Protein 8XMZ (pdb70)

Sequence (274 aa):
NGDVQIPNGDFETGNLSGWTGWGGTIRDITATNAYEGGFAGHIKGAGAHEKEVSLRPNTQYVLSAYIKVASGNIIFGIKENTAANAQQAIASTTLNNTEYQKVELSFTTGSETNLKLFLFAQQQATDEGFGDNFEITSLGNGDVQIPNGDFETGNLSGWTGWGGTIRDITATNAYEGGFAGHIKGAGAHEKEVSLRPNTQYVLSAYIKVASGNIIFGIKENTANAQAIASTTLNNTEYQKVELSFTTGSETNLKLFLFAQQATDEGFGDNFEITSLLG

InterPro domains:
  IPR000757 Beta-glucanase-like, N-terminal domain [PF00722] (69-263)
  IPR000757 Beta-glucanase-like, N-terminal domain [PS51762] (16-301)
  IPR003305 Carbohydrate-binding, CenC-like [PF02018] (314-428)
  IPR008979 Galactose-binding-like domain superfamily [SSF49785] (314-431)
  IPR013320 Concanavalin A-like lectin/glucanase domain superfamily [SSF49899] (17-297)
  IPR026444 Secretion system, C-terminal sorting domain [PF18962] (571-643)
  IPR026444 Secretion system, C-terminal sorting domain [TIGR04183] (571-642)
  IPR059958 Porphyranase-associated domain [PF27624] (461-548)

Nearest PDB structures (foldseek):
  8xmz-assembly2_B  TM=1.002E+00  e=5.243E-25  Aquimarina sp. BL5
  2xon-assembly1_A  TM=7.715E-01  e=6.118E-08  Thermotoga maritima
  8j3x-assembly1_A  TM=6.803E-01  e=5.497E-05  Saccharophagus degradans 2-40
  8j3y-assembly2_B  TM=6.618E-01  e=1.197E-04  Saccharophagus degradans 2-40
  2yc4-assembly1_B  TM=5.895E-01  e=2.352E-04  Chlamydomonas reinhardtii

Solvent-accessible surface area: 11945 Å² total; per-residue (Å²): 86,12,89,28,85,18,78,18,4,59,1,62,85,24,80,47,60,51,26,60,21,112,42,25,98,56,86,81,32,14,45,132,47,27,73,96,66,37,64,0,0,27,0,53,0,54,0,1,1,12,7,113,12,27,5,46,51,104,12,64,6,22,0,8,0,42,0,47,1,52,46,36,60,0,36,0,0,0,45,28,48,73,94,157,45,110,63,46,22,64,37,88,20,101,28,105,66,40,102,99,14,104,23,80,9,83,6,33,95,52,32,69,2,42,0,14,1,46,0,129,38,51,95,14,35,0,9,0,0,22,7,84,1,34,25,109,61,129,21,98,43,92,20,76,12,2,23,1,13,22,22,94,50,40,50,24,55,25,116,37,28,78,55,93,74,40,13,69,134,49,28,76,64,41,34,32,0,0,25,0,61,0,52,0,0,2,12,7,96,14,86,7,126,70,119,16,86,1,26,0,6,0,46,0,53,6,58,42,36,68,0,41,0,0,0,50,32,49,61,118,71,35,57,91,52,18,67,39,84,20,107,28,116,51,35,91,103,18,101,26,82,11,78,6,30,102,47,50,68,2,35,0,20,0,46,0,103,97,58,79,6,36,0,10,0,0,30,6,72,1,49,18,95,77

Structure (mmCIF, N/CA/C/O backbone):
data_8XMZ
#
_entry.id   8XMZ
#
_cell.length_a   95.614
_cell.length_b   95.614
_cell.length_c   215.531
_cell.angle_alpha   90.00
_cell.angle_beta   90.00
_cell.angle_gamma   120.00
#
_symmetry.space_group_name_H-M   'P 65 2 2'
#
loop_
_entity.id
_entity.type
_entity.pdbx_description
1 polymer 'T9SS C-terminal target domain-containing protein'
2 water water
#
loop_
_atom_site.group_PDB
_atom_site.id
_atom_site.type_symbol
_atom_site.label_atom_id
_atom_site.label_alt_id
_atom_site.label_comp_id
_atom_site.label_asym_id
_atom_site.label_entity_id
_atom_site.label_seq_id
_atom_site.pdbx_PDB_ins_code
_atom_site.Cartn_x
_atom_site.Cartn_y
_atom_site.Cartn_z
_atom_site.occupancy
_atom_site.B_iso_or_equiv
_atom_site.auth_seq_id
_atom_site.auth_comp_id
_atom_site.auth_asym_id
_atom_site.auth_atom_id
_atom_site.pdbx_PDB_model_num
ATOM 1 N N . ASN A 1 10 ? 23.091 15.939 -0.340 1.00 68.54 10 ASN A N 1
ATOM 2 C CA . ASN A 1 10 ? 23.127 14.803 0.576 1.00 84.95 10 ASN A CA 1
ATOM 3 C C . ASN A 1 10 ? 24.537 14.231 0.707 1.00 80.62 10 ASN A C 1
ATOM 4 O O . ASN A 1 10 ? 24.761 13.045 0.458 1.00 80.64 10 ASN A O 1
ATOM 5 N N . GLY A 1 11 ? 25.506 15.075 1.025 1.00 73.53 11 GLY A N 1
ATOM 6 C CA . GLY A 1 11 ? 26.860 14.599 1.204 1.00 70.08 11 GLY A CA 1
ATOM 7 C C . GLY A 1 11 ? 27.647 14.348 -0.056 1.00 64.65 11 GLY A C 1
ATOM 8 O O . GLY A 1 11 ? 28.855 14.165 -0.005 1.00 60.83 11 GLY A O 1
ATOM 9 N N . ASP A 1 12 ? 26.974 14.347 -1.190 1.00 70.33 12 ASP A N 1
ATOM 10 C CA . ASP A 1 12 ? 27.642 14.058 -2.440 1.00 61.50 12 ASP A CA 1
ATOM 11 C C . ASP A 1 12 ? 28.567 15.178 -2.845 1.00 57.21 12 ASP A C 1
ATOM 12 O O . ASP A 1 12 ? 28.131 16.291 -3.049 1.00 64.48 12 ASP A O 1
ATOM 17 N N . VAL A 1 13 ? 29.849 14.881 -2.975 1.00 30.00 13 VAL A N 1
ATOM 18 C CA . VAL A 1 13 ? 30.823 15.891 -3.354 1.00 30.00 13 VAL A CA 1
ATOM 19 C C . VAL A 1 13 ? 30.903 16.026 -4.860 1.00 30.00 13 VAL A C 1
ATOM 20 O O . VAL A 1 13 ? 30.936 15.034 -5.565 1.00 30.00 13 VAL A O 1
ATOM 24 N N . GLN A 1 14 ? 30.929 17.252 -5.350 1.00 53.38 14 GLN A N 1
ATOM 25 C CA . GLN A 1 14 ? 30.977 17.487 -6.780 1.00 50.15 14 GLN A CA 1
ATOM 26 C C . GLN A 1 14 ? 32.350 17.290 -7.370 1.00 49.00 14 GLN A C 1
ATOM 27 O O . GLN A 1 14 ? 33.294 17.955 -6.978 1.00 57.65 14 GLN A O 1
ATOM 33 N N . ILE A 1 15 ? 32.463 16.362 -8.304 1.00 49.14 15 ILE A N 1
ATOM 34 C CA . ILE A 1 15 ? 33.726 16.117 -8.981 1.00 49.97 15 ILE A CA 1
ATOM 35 C C . ILE A 1 15 ? 33.614 16.536 -10.445 1.00 51.66 15 ILE A C 1
ATOM 36 O O . ILE A 1 15 ? 33.054 15.821 -11.252 1.00 40.13 15 ILE A O 1
ATOM 41 N N . PRO A 1 16 ? 34.143 17.709 -10.782 1.00 51.45 16 PRO A N 1
ATOM 42 C CA . PRO A 1 16 ? 34.022 18.214 -12.159 1.00 45.45 16 PRO A CA 1
ATOM 43 C C . PRO A 1 16 ? 34.602 17.241 -13.175 1.00 48.46 16 PRO A C 1
ATOM 44 O O . PRO A 1 16 ? 35.787 16.905 -13.135 1.00 44.73 16 PRO A O 1
ATOM 48 N N . ASN A 1 17 ? 33.745 16.795 -14.099 1.00 45.65 17 ASN A N 1
ATOM 49 C CA . ASN A 1 17 ? 34.111 15.847 -15.154 1.00 49.15 17 ASN A CA 1
ATOM 50 C C . ASN A 1 17 ? 34.632 14.527 -14.591 1.00 52.52 17 ASN A C 1
ATOM 51 O O . ASN A 1 17 ? 35.429 13.838 -15.238 1.00 49.73 17 ASN A O 1
ATOM 56 N N . GLY A 1 18 ? 34.080 14.055 -13.490 1.00 54.07 18 GLY A N 1
ATOM 57 C CA . GLY A 1 18 ? 34.450 12.733 -13.014 1.00 42.97 18 GLY A CA 1
ATOM 58 C C . GLY A 1 18 ? 33.797 11.714 -13.919 1.00 45.34 18 GLY A C 1
ATOM 59 O O . GLY A 1 18 ? 34.144 10.549 -13.881 1.00 45.39 18 GLY A O 1
ATOM 60 N N . ASP A 1 19 ? 32.855 12.155 -14.738 1.00 43.40 19 ASP A N 1
ATOM 61 C CA . ASP A 1 19 ? 32.178 11.282 -15.684 1.00 48.60 19 ASP A CA 1
ATOM 62 C C . ASP A 1 19 ? 32.858 11.288 -17.033 1.00 52.47 19 ASP A C 1
ATOM 63 O O . ASP A 1 19 ? 32.456 10.558 -17.922 1.00 54.26 19 ASP A O 1
ATOM 68 N N . PHE A 1 20 ? 33.882 12.107 -17.186 1.00 51.07 20 PHE A N 1
ATOM 69 C CA . PHE A 1 20 ? 34.595 12.225 -18.447 1.00 56.91 20 PHE A CA 1
ATOM 70 C C . PHE A 1 20 ? 33.648 12.631 -19.546 1.00 54.78 20 PHE A C 1
ATOM 71 O O . PHE A 1 20 ? 33.984 12.540 -20.709 1.00 49.58 20 PHE A O 1
ATOM 79 N N . GLU A 1 21 ? 32.483 13.137 -19.181 1.00 59.44 21 GLU A N 1
ATOM 80 C CA . GLU A 1 21 ? 31.474 13.404 -20.196 1.00 51.24 21 GLU A CA 1
ATOM 81 C C . GLU A 1 21 ? 31.722 14.685 -20.983 1.00 54.18 21 GLU A C 1
ATOM 82 O O . GLU A 1 21 ? 30.963 14.964 -21.918 1.00 61.41 21 GLU A O 1
ATOM 88 N N . THR A 1 22 ? 32.749 15.471 -20.649 1.00 48.69 22 THR A N 1
ATOM 89 C CA . THR A 1 22 ? 33.070 16.618 -21.492 1.00 56.66 22 THR A CA 1
ATOM 90 C C . THR A 1 22 ? 33.763 16.216 -22.785 1.00 53.71 22 THR A C 1
ATOM 91 O O . THR A 1 22 ? 33.807 17.021 -23.722 1.00 54.73 22 THR A O 1
ATOM 95 N N . GLY A 1 23 ? 34.302 15.000 -22.856 1.00 50.71 23 GLY A N 1
ATOM 96 C CA . GLY A 1 23 ? 35.027 14.541 -24.017 1.00 50.01 23 GLY A CA 1
ATOM 97 C C . GLY A 1 23 ? 36.527 14.710 -23.941 1.00 55.65 23 GLY A C 1
ATOM 98 O O . GLY A 1 23 ? 37.236 14.188 -24.812 1.00 55.91 23 GLY A O 1
ATOM 99 N N . ASN A 1 24 ? 37.032 15.423 -22.935 1.00 48.17 24 ASN A N 1
ATOM 100 C CA . ASN A 1 24 ? 38.455 15.660 -22.753 1.00 46.05 24 ASN A CA 1
ATOM 101 C C . ASN A 1 24 ? 38.830 15.396 -21.295 1.00 55.82 24 ASN A C 1
ATOM 102 O O . ASN A 1 24 ? 37.980 15.091 -20.451 1.00 48.15 24 ASN A O 1
ATOM 107 N N . LEU A 1 25 ? 40.121 15.522 -20.995 1.00 51.07 25 LEU A N 1
ATOM 108 C CA . LEU A 1 25 ? 40.627 15.284 -19.652 1.00 49.64 25 LEU A CA 1
ATOM 109 C C . LEU A 1 25 ? 40.612 16.542 -18.787 1.00 54.29 25 LEU A C 1
ATOM 110 O O . LEU A 1 25 ? 41.365 16.619 -17.810 1.00 54.27 25 LEU A O 1
ATOM 115 N N . SER A 1 26 ? 39.772 17.523 -19.117 1.00 50.81 26 SER A N 1
ATOM 116 C CA . SER A 1 26 ? 39.703 18.732 -18.308 1.00 47.99 26 SER A CA 1
ATOM 117 C C . SER A 1 26 ? 39.279 18.387 -16.884 1.00 50.99 26 SER A C 1
ATOM 118 O O . SER A 1 26 ? 38.476 17.475 -16.655 1.00 45.74 26 SER A O 1
ATOM 121 N N . GLY A 1 27 ? 39.845 19.109 -15.919 1.00 48.85 27 GLY A N 1
ATOM 122 C CA . GLY A 1 27 ? 39.645 18.800 -14.518 1.00 55.85 27 GLY A CA 1
ATOM 123 C C . GLY A 1 27 ? 40.392 17.582 -14.022 1.00 49.73 27 GLY A C 1
ATOM 124 O O . GLY A 1 27 ? 40.195 17.181 -12.871 1.00 56.01 27 GLY A O 1
ATOM 125 N N . TRP A 1 28 ? 41.228 16.991 -14.854 1.00 57.89 28 TRP A N 1
ATOM 126 C CA . TRP A 1 28 ? 41.991 15.820 -14.473 1.00 50.16 28 TRP A CA 1
ATOM 127 C C . TRP A 1 28 ? 43.469 16.055 -14.644 1.00 54.22 28 TRP A C 1
ATOM 128 O O . TRP A 1 28 ? 43.880 16.919 -15.395 1.00 47.57 28 TRP A O 1
ATOM 139 N N . THR A 1 29 ? 44.272 15.283 -13.936 1.00 60.06 29 THR A N 1
ATOM 140 C CA . THR A 1 29 ? 45.706 15.392 -14.045 1.00 54.54 29 THR A CA 1
ATOM 141 C C . THR A 1 29 ? 46.270 13.999 -14.099 1.00 59.48 29 THR A C 1
ATOM 142 O O . THR A 1 29 ? 45.551 13.049 -14.351 1.00 58.07 29 THR A O 1
ATOM 146 N N . GLY A 1 30 ? 47.559 13.867 -13.878 1.00 64.61 30 GLY A N 1
ATOM 147 C CA . GLY A 1 30 ? 48.195 12.576 -13.954 1.00 62.28 30 GLY A CA 1
ATOM 148 C C . GLY A 1 30 ? 49.584 12.683 -14.524 1.00 61.90 30 GLY A C 1
ATOM 149 O O . GLY A 1 30 ? 50.132 13.764 -14.633 1.00 64.45 30 GLY A O 1
ATOM 150 N N . TRP A 1 31 ? 50.134 11.531 -14.826 1.00 60.25 31 TRP A N 1
ATOM 151 C CA . TRP A 1 31 ? 51.471 11.506 -15.293 1.00 63.64 31 TRP A CA 1
ATOM 152 C C . TRP A 1 31 ? 51.670 10.313 -16.156 1.00 63.81 31 TRP A C 1
ATOM 153 O O . TRP A 1 31 ? 51.017 9.295 -15.981 1.00 55.99 31 TRP A O 1
ATOM 164 N N . GLY A 1 32 ? 52.566 10.438 -17.110 1.00 69.00 32 GLY A N 1
ATOM 165 C CA . GLY A 1 32 ? 52.899 9.324 -17.957 1.00 62.63 32 GLY A CA 1
ATOM 166 C C . GLY A 1 32 ? 51.857 8.520 -18.655 1.00 60.54 32 GLY A C 1
ATOM 167 O O . GLY A 1 32 ? 50.833 9.030 -19.068 1.00 56.84 32 GLY A O 1
ATOM 168 N N . GLY A 1 33 ? 52.154 7.252 -18.830 1.00 59.31 33 GLY A N 1
ATOM 169 C CA . GLY A 1 33 ? 51.244 6.377 -19.517 1.00 58.45 33 GLY A CA 1
ATOM 170 C C . GLY A 1 33 ? 51.447 6.285 -21.000 1.00 68.22 33 GLY A C 1
ATOM 171 O O . GLY A 1 33 ? 51.503 7.300 -21.676 1.00 66.68 33 GLY A O 1
ATOM 172 N N . THR A 1 34 ? 51.607 5.081 -21.519 1.00 66.22 34 THR A N 1
ATOM 173 C CA . THR A 1 34 ? 51.642 4.944 -22.970 1.00 70.07 34 THR A CA 1
ATOM 174 C C . THR A 1 34 ? 50.288 5.254 -23.595 1.00 67.92 34 THR A C 1
ATOM 175 O O . THR A 1 34 ? 50.227 5.616 -24.775 1.00 77.44 34 THR A O 1
ATOM 179 N N . ILE A 1 35 ? 49.211 5.103 -22.828 1.00 68.20 35 ILE A N 1
ATOM 180 C CA . ILE A 1 35 ? 47.894 5.627 -23.163 1.00 60.51 35 ILE A CA 1
ATOM 181 C C . ILE A 1 35 ? 47.393 6.392 -21.948 1.00 59.82 35 ILE A C 1
ATOM 182 O O . ILE A 1 35 ? 47.172 5.798 -20.886 1.00 64.63 35 ILE A O 1
ATOM 187 N N . ARG A 1 36 ? 47.182 7.695 -22.093 1.00 54.67 36 ARG A N 1
ATOM 188 C CA . ARG A 1 36 ? 46.583 8.514 -21.052 1.00 51.34 36 ARG A CA 1
ATOM 189 C C . ARG A 1 36 ? 45.726 9.374 -21.916 1.00 51.87 36 ARG A C 1
ATOM 190 O O . ARG A 1 36 ? 46.178 10.402 -22.393 1.00 55.73 36 ARG A O 1
ATOM 198 N N . ASP A 1 37 ? 44.480 9.007 -22.087 1.00 50.57 37 ASP A N 1
ATOM 199 C CA . ASP A 1 37 ? 43.573 9.625 -23.040 1.00 53.36 37 ASP A CA 1
ATOM 200 C C . ASP A 1 37 ? 42.166 9.191 -22.654 1.00 55.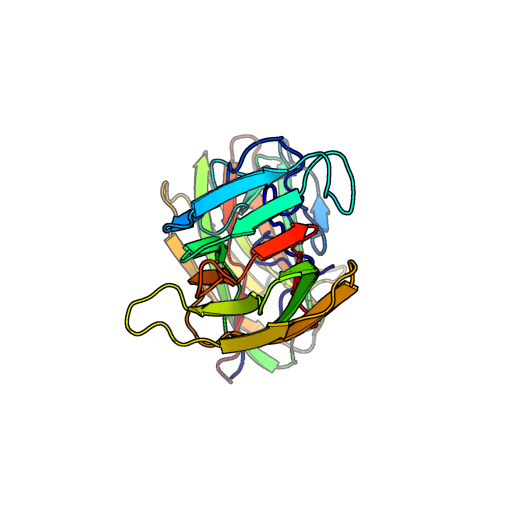99 37 ASP A C 1
ATOM 201 O O . ASP A 1 37 ? 41.982 8.296 -21.826 1.00 56.51 37 ASP A O 1
ATOM 206 N N . ILE A 1 38 ? 41.171 9.850 -23.241 1.00 59.18 38 ILE A N 1
ATOM 207 C CA . ILE A 1 38 ? 39.784 9.483 -22.980 1.00 59.25 38 ILE A CA 1
ATOM 208 C C . ILE A 1 38 ? 39.402 8.398 -23.983 1.00 55.14 38 ILE A C 1
ATOM 209 O O . ILE A 1 38 ? 40.144 8.130 -24.935 1.00 58.21 38 ILE A O 1
ATOM 214 N N . THR A 1 39 ? 38.271 7.734 -23.754 1.00 56.17 39 THR A N 1
ATOM 215 C CA . THR A 1 39 ? 37.799 6.669 -24.627 1.00 56.29 39 THR A CA 1
ATOM 216 C C . THR A 1 39 ? 36.307 6.836 -24.854 1.00 56.23 39 THR A C 1
ATOM 217 O O . THR A 1 39 ? 35.570 7.215 -23.941 1.00 61.53 39 THR A O 1
ATOM 221 N N . ALA A 1 40 ? 35.870 6.561 -26.076 1.00 57.81 40 ALA A N 1
ATOM 222 C CA . ALA A 1 40 ? 34.454 6.521 -26.413 1.00 60.88 40 ALA A CA 1
ATOM 223 C C . ALA A 1 40 ? 33.934 5.106 -26.5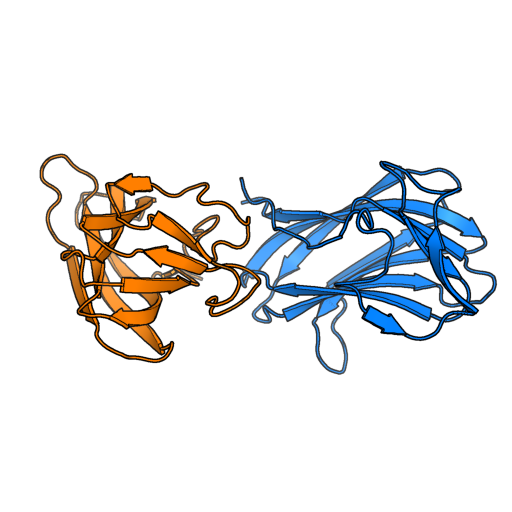81 1.00 59.07 40 ALA A C 1
ATOM 224 O O . ALA A 1 40 ? 32.798 4.818 -26.195 1.00 60.59 40 ALA A O 1
ATOM 225 N N . THR A 1 41 ? 34.761 4.212 -27.128 1.00 56.17 41 THR A N 1
ATOM 226 C CA . THR A 1 41 ? 34.338 2.838 -27.373 1.00 57.67 41 THR A CA 1
ATOM 227 C C . THR A 1 41 ? 34.156 2.063 -26.072 1.00 62.50 41 THR A C 1
ATOM 228 O O . THR A 1 41 ? 33.254 1.221 -25.973 1.00 59.18 41 THR A O 1
ATOM 232 N N . ASN A 1 42 ? 34.971 2.349 -25.058 1.00 63.16 42 ASN A N 1
ATOM 233 C CA . ASN A 1 42 ? 34.979 1.593 -23.811 1.00 57.49 42 ASN A CA 1
ATOM 234 C C . ASN A 1 42 ? 34.493 2.430 -22.631 1.00 62.00 42 ASN A C 1
ATOM 235 O O . ASN A 1 42 ? 35.078 2.405 -21.548 1.00 56.26 42 ASN A O 1
ATOM 240 N N . ALA A 1 43 ? 33.414 3.179 -22.830 1.00 60.42 43 ALA A N 1
ATOM 241 C CA . ALA A 1 43 ? 32.808 3.929 -21.745 1.00 58.40 43 ALA A CA 1
ATOM 242 C C . ALA A 1 43 ? 31.842 3.043 -20.966 1.00 64.12 43 ALA A C 1
ATOM 243 O O . ALA A 1 43 ? 31.294 2.073 -21.498 1.00 64.83 43 ALA A O 1
ATOM 245 N N . TYR A 1 44 ? 31.551 3.413 -19.725 1.00 55.57 44 TYR A N 1
ATOM 246 C CA . TYR A 1 44 ? 30.555 2.681 -18.958 1.00 54.63 44 TYR A CA 1
ATOM 247 C C . TYR A 1 44 ? 29.233 3.406 -19.054 1.00 54.88 44 TYR A C 1
ATOM 248 O O . TYR A 1 44 ? 28.192 2.776 -19.162 1.00 53.81 44 TYR A O 1
ATOM 257 N N . GLU A 1 45 ? 29.266 4.732 -19.020 1.00 51.84 45 GLU A N 1
ATOM 258 C CA . GLU A 1 45 ? 28.044 5.512 -19.157 1.00 54.29 45 GLU A CA 1
ATOM 259 C C . GLU A 1 45 ? 28.343 6.774 -19.952 1.00 52.63 45 GLU A C 1
ATOM 260 O O . GLU A 1 45 ? 29.476 7.263 -19.967 1.00 54.36 45 GLU A O 1
ATOM 266 N N . GLY A 1 46 ? 27.305 7.301 -20.600 1.00 56.05 46 GLY A N 1
ATOM 267 C CA . GLY A 1 46 ? 27.487 8.453 -21.455 1.00 53.11 46 GLY A CA 1
ATOM 268 C C . GLY A 1 46 ? 28.352 8.110 -22.654 1.00 53.60 46 GLY A C 1
ATOM 269 O O . GLY A 1 46 ? 28.399 6.969 -23.121 1.00 47.29 46 GLY A O 1
ATOM 270 N N . GLY A 1 47 ? 29.073 9.115 -23.140 1.00 54.81 47 GLY A N 1
ATOM 271 C CA . GLY A 1 47 ? 29.906 8.939 -24.307 1.00 44.31 47 GLY A CA 1
ATOM 272 C C . GLY A 1 47 ? 31.372 8.666 -24.046 1.00 55.31 47 GLY A C 1
ATOM 273 O O . GLY A 1 47 ? 32.080 8.266 -24.974 1.00 60.62 47 GLY A O 1
ATOM 274 N N . PHE A 1 48 ? 31.856 8.864 -22.815 1.00 56.48 48 PHE A N 1
ATOM 275 C CA . PHE A 1 48 ? 33.291 8.800 -22.564 1.00 51.84 48 PHE A CA 1
ATOM 276 C C . PHE A 1 48 ? 33.607 8.216 -21.190 1.00 60.19 48 PHE A C 1
ATOM 277 O O . PHE A 1 48 ? 32.802 8.259 -20.254 1.00 58.21 48 PHE A O 1
ATOM 285 N N . ALA A 1 49 ? 34.848 7.757 -21.085 1.00 55.46 49 ALA A N 1
ATOM 286 C CA . ALA A 1 49 ? 35.356 7.245 -19.840 1.00 53.60 49 ALA A CA 1
ATOM 287 C C . ALA A 1 49 ? 36.845 7.482 -19.944 1.00 57.84 49 ALA A C 1
ATOM 288 O O . ALA A 1 49 ? 37.317 8.022 -20.930 1.00 54.58 49 ALA A O 1
ATOM 290 N N . GLY A 1 50 ? 37.597 7.076 -18.938 1.00 63.03 50 GLY A N 1
ATOM 291 C CA . GLY A 1 50 ? 39.023 7.315 -18.928 1.00 55.46 50 GLY A CA 1
ATOM 292 C C . GLY A 1 50 ? 39.806 6.115 -19.353 1.00 54.19 50 GLY A C 1
ATOM 293 O O . GLY A 1 50 ? 39.373 4.999 -19.156 1.00 63.36 50 GLY A O 1
ATOM 294 N N . HIS A 1 51 ? 40.974 6.332 -19.921 1.00 56.05 51 HIS A N 1
ATOM 295 C CA . HIS A 1 51 ? 41.745 5.218 -20.458 1.00 58.63 51 HIS A CA 1
ATOM 296 C C . HIS A 1 51 ? 43.193 5.369 -20.024 1.00 58.72 51 HIS A C 1
ATOM 297 O O . HIS A 1 51 ? 43.801 6.423 -20.233 1.00 61.79 51 HIS A O 1
ATOM 304 N N . ILE A 1 52 ? 43.746 4.320 -19.426 1.00 53.32 52 ILE A N 1
ATOM 305 C CA . ILE A 1 52 ? 45.119 4.353 -18.942 1.00 61.39 52 ILE A CA 1
ATOM 306 C C . ILE A 1 52 ? 45.809 3.055 -19.336 1.00 60.03 52 ILE A C 1
ATOM 307 O O . ILE A 1 52 ? 45.190 1.985 -19.357 1.00 58.91 52 ILE A O 1
ATOM 312 N N . LYS A 1 53 ? 47.076 3.171 -19.682 1.00 58.91 53 LYS A N 1
ATOM 313 C CA . LYS A 1 53 ? 47.851 2.005 -20.013 1.00 63.59 53 LYS A CA 1
ATOM 314 C C . LYS A 1 53 ? 49.283 2.405 -19.898 1.00 72.35 53 LYS A C 1
ATOM 315 O O . LYS A 1 53 ? 49.635 3.544 -20.164 1.00 72.28 53 LYS A O 1
ATOM 321 N N . GLY A 1 54 ? 50.121 1.482 -19.480 1.00 73.58 54 GLY A N 1
ATOM 322 C CA . GLY A 1 54 ? 51.532 1.765 -19.424 1.00 68.59 54 GLY A CA 1
ATOM 323 C C . GLY A 1 54 ? 51.866 2.259 -18.056 1.00 75.95 54 GLY A C 1
ATOM 324 O O . GLY A 1 54 ? 51.091 2.096 -17.127 1.00 77.36 54 GLY A O 1
ATOM 325 N N . ALA A 1 55 ? 53.021 2.871 -17.925 1.00 73.53 55 ALA A N 1
ATOM 326 C CA . ALA A 1 55 ? 53.424 3.361 -16.645 1.00 65.61 55 ALA A CA 1
ATOM 327 C C . ALA A 1 55 ? 52.895 4.735 -16.474 1.00 66.07 55 ALA A C 1
ATOM 328 O O . ALA A 1 55 ? 53.517 5.704 -16.874 1.00 69.06 55 ALA A O 1
ATOM 330 N N . GLY A 1 56 ? 51.735 4.828 -15.863 1.00 64.78 56 GLY A N 1
ATOM 331 C CA . GLY A 1 56 ? 51.165 6.120 -15.608 1.00 60.02 56 GLY A CA 1
ATOM 332 C C . GLY A 1 56 ? 49.885 6.025 -14.853 1.00 59.40 56 GLY A C 1
ATOM 333 O O . GLY A 1 56 ? 49.439 4.951 -14.480 1.00 60.56 56 GLY A O 1
ATOM 334 N N . ALA A 1 57 ? 49.276 7.165 -14.641 1.00 57.05 57 ALA A N 1
ATOM 335 C CA . ALA A 1 57 ? 48.053 7.187 -13.888 1.00 57.09 57 ALA A CA 1
ATOM 336 C C . ALA A 1 57 ? 47.201 8.375 -14.208 1.00 54.95 57 ALA A C 1
ATOM 337 O O . ALA A 1 57 ? 47.700 9.402 -14.631 1.00 54.52 57 ALA A O 1
ATOM 339 N N . HIS A 1 58 ? 45.906 8.239 -14.000 1.00 59.86 58 HIS A N 1
ATOM 340 C CA . HIS A 1 58 ? 45.010 9.348 -14.170 1.00 61.75 58 HIS A CA 1
ATOM 341 C C . HIS A 1 58 ? 44.745 9.800 -12.760 1.00 53.30 58 HIS A C 1
ATOM 342 O O . HIS A 1 58 ? 44.461 8.989 -11.901 1.00 52.58 58 HIS A O 1
ATOM 349 N N . GLU A 1 59 ? 44.822 11.089 -12.507 1.00 53.94 59 GLU A N 1
ATOM 350 C CA . GLU A 1 59 ? 44.666 11.574 -11.158 1.00 55.96 59 GLU A CA 1
ATOM 351 C C . GLU A 1 59 ? 43.777 12.796 -11.043 1.00 56.78 59 GLU A C 1
ATOM 352 O O . GLU A 1 59 ? 43.624 13.542 -11.994 1.00 57.13 59 GLU A O 1
ATOM 358 N N . LYS A 1 60 ? 43.188 13.000 -9.870 1.00 54.77 60 LYS A N 1
ATOM 359 C CA . LYS A 1 60 ? 42.320 14.147 -9.652 1.00 49.87 60 LYS A CA 1
ATOM 360 C C . LYS A 1 60 ? 42.436 14.726 -8.257 1.00 52.19 60 LYS A C 1
ATOM 361 O O . LYS A 1 60 ? 42.482 13.990 -7.287 1.00 55.31 60 LYS A O 1
ATOM 367 N N . GLU A 1 61 ? 42.465 16.043 -8.157 1.00 49.22 61 GLU A N 1
ATOM 368 C CA . GLU A 1 61 ? 42.580 16.732 -6.882 1.00 48.74 61 GLU A CA 1
ATOM 369 C C . GLU A 1 61 ? 41.195 17.008 -6.318 1.00 57.15 61 GLU A C 1
ATOM 370 O O . GLU A 1 61 ? 40.331 17.541 -7.020 1.00 58.69 61 GLU A O 1
ATOM 376 N N . VAL A 1 62 ? 40.991 16.651 -5.048 1.00 52.63 62 VAL A N 1
ATOM 377 C CA . VAL A 1 62 ? 39.715 16.832 -4.370 1.00 56.28 62 VAL A CA 1
ATOM 378 C C . VAL A 1 62 ? 39.960 17.513 -3.029 1.00 58.44 62 VAL A C 1
ATOM 379 O O . VAL A 1 62 ? 40.985 17.295 -2.375 1.00 58.18 62 VAL A O 1
ATOM 383 N N . SER A 1 63 ? 39.001 18.338 -2.617 1.00 53.24 63 SER A N 1
ATOM 384 C CA . SER A 1 63 ? 39.095 19.133 -1.396 1.00 62.05 63 SER A CA 1
ATOM 385 C C . SER A 1 63 ? 37.991 18.679 -0.447 1.00 64.22 63 SER A C 1
ATOM 386 O O . SER A 1 63 ? 36.827 19.055 -0.613 1.00 70.69 63 SER A O 1
ATOM 389 N N . LEU A 1 64 ? 38.371 17.888 0.543 1.00 60.70 64 LEU A N 1
ATOM 390 C CA . LEU A 1 64 ? 37.395 17.360 1.477 1.00 64.42 64 LEU A CA 1
ATOM 391 C C . LEU A 1 64 ? 37.566 17.906 2.876 1.00 61.90 64 LEU A C 1
ATOM 392 O O . LEU A 1 64 ? 38.624 18.411 3.219 1.00 65.08 64 LEU A O 1
ATOM 397 N N . ARG A 1 65 ? 36.531 17.798 3.692 1.00 68.60 65 ARG A N 1
ATOM 398 C CA . ARG A 1 65 ? 36.569 18.272 5.065 1.00 60.76 65 ARG A CA 1
ATOM 399 C C . ARG A 1 65 ? 37.478 17.377 5.911 1.00 61.76 65 ARG A C 1
ATOM 400 O O . ARG A 1 65 ? 37.616 16.181 5.634 1.00 49.20 65 ARG A O 1
ATOM 403 N N . PRO A 1 66 ? 38.115 17.929 6.948 1.00 66.14 66 PRO A N 1
ATOM 404 C CA . PRO A 1 66 ? 39.021 17.112 7.762 1.00 56.61 66 PRO A CA 1
ATOM 405 C C . PRO A 1 66 ? 38.240 16.170 8.658 1.00 49.50 66 PRO A C 1
ATOM 406 O O . PRO A 1 66 ? 37.078 16.416 8.988 1.00 53.09 66 PRO A O 1
ATOM 410 N N . ASN A 1 67 ? 38.894 15.070 9.026 1.00 48.24 67 ASN A N 1
ATOM 411 C CA . ASN A 1 67 ? 38.360 14.106 9.990 1.00 61.43 67 ASN A CA 1
ATOM 412 C C . ASN A 1 67 ? 36.920 13.718 9.653 1.00 62.56 67 ASN A C 1
ATOM 413 O O . ASN A 1 67 ? 36.007 13.823 10.476 1.00 61.17 67 ASN A O 1
ATOM 418 N N . THR A 1 68 ? 36.716 13.271 8.418 1.00 65.19 68 THR A N 1
ATOM 419 C CA . THR A 1 68 ? 35.399 12.867 7.957 1.00 56.68 68 THR A CA 1
ATOM 420 C C . THR A 1 68 ? 35.508 11.515 7.264 1.00 50.72 68 THR A C 1
ATOM 421 O O . THR A 1 68 ? 36.551 11.173 6.701 1.00 52.75 68 THR A O 1
ATOM 425 N N . GLN A 1 69 ? 34.437 10.729 7.363 1.00 48.55 69 GLN A N 1
ATOM 426 C CA . GLN A 1 69 ? 34.340 9.450 6.675 1.00 54.99 69 GLN A CA 1
ATOM 427 C C . GLN A 1 69 ? 33.706 9.662 5.303 1.00 60.50 69 GLN A C 1
ATOM 428 O O . GLN A 1 69 ? 32.639 10.276 5.186 1.00 54.74 69 GLN A O 1
ATOM 432 N N . TYR A 1 70 ? 34.362 9.116 4.289 1.00 52.38 70 TYR A N 1
ATOM 433 C CA . TYR A 1 70 ? 33.869 9.250 2.945 1.00 57.67 70 TYR A CA 1
ATOM 434 C C . TYR A 1 70 ? 33.891 7.941 2.204 1.00 56.03 70 TYR A C 1
ATOM 435 O O . TYR A 1 70 ? 34.564 7.009 2.616 1.00 53.25 70 TYR A O 1
ATOM 444 N N . VAL A 1 71 ? 33.157 7.864 1.110 1.00 58.00 71 VAL A N 1
ATOM 445 C CA . VAL A 1 71 ? 33.162 6.690 0.247 1.00 58.12 71 VAL A CA 1
ATOM 446 C C . VAL A 1 71 ? 33.650 7.135 -1.123 1.00 51.39 71 VAL A C 1
ATOM 447 O O . VAL A 1 71 ? 33.056 8.028 -1.741 1.00 53.78 71 VAL A O 1
ATOM 451 N N . LEU A 1 72 ? 34.739 6.535 -1.582 1.00 54.05 72 LEU A N 1
ATOM 452 C CA . LEU A 1 72 ? 35.252 6.756 -2.927 1.00 52.53 72 LEU A CA 1
ATOM 453 C C . LEU A 1 72 ? 34.761 5.620 -3.817 1.00 49.34 72 LEU A C 1
ATOM 454 O O . LEU A 1 72 ? 35.018 4.448 -3.521 1.00 50.09 72 LEU A O 1
ATOM 459 N N . SER A 1 73 ? 34.047 5.961 -4.892 1.00 52.13 73 SER A N 1
ATOM 460 C CA . SER A 1 73 ? 33.477 4.952 -5.777 1.00 47.85 73 SER A CA 1
ATOM 461 C C . SER A 1 73 ? 33.695 5.325 -7.237 1.00 51.23 73 SER A C 1
ATOM 462 O O . SER A 1 73 ? 33.690 6.504 -7.606 1.00 47.03 73 SER A O 1
ATOM 465 N N . ALA A 1 74 ? 33.889 4.299 -8.061 1.00 56.66 74 ALA A N 1
ATOM 466 C CA . ALA A 1 74 ? 34.080 4.480 -9.491 1.00 49.04 74 ALA A CA 1
ATOM 467 C C . ALA A 1 74 ? 33.811 3.172 -10.217 1.00 55.50 74 ALA A C 1
ATOM 468 O O . ALA A 1 74 ? 33.955 2.115 -9.628 1.00 56.31 74 ALA A O 1
ATOM 470 N N . TYR A 1 75 ? 33.414 3.225 -11.485 1.00 54.09 75 TYR A N 1
ATOM 471 C CA . TYR A 1 75 ? 33.237 2.004 -12.277 1.00 49.73 75 TYR A CA 1
ATOM 472 C C . TYR A 1 75 ? 34.534 1.776 -12.993 1.00 49.40 75 TYR A C 1
ATOM 473 O O . TYR A 1 75 ? 35.075 2.692 -13.578 1.00 53.06 75 TYR A O 1
ATOM 482 N N . ILE A 1 76 ? 35.023 0.554 -12.986 1.00 51.31 76 ILE A N 1
ATOM 483 C CA . ILE A 1 76 ? 36.366 0.280 -13.486 1.00 51.67 76 ILE A CA 1
ATOM 484 C C . ILE A 1 76 ? 36.367 -1.056 -14.210 1.00 54.83 76 ILE A C 1
ATOM 485 O O . ILE A 1 76 ? 35.824 -2.045 -13.708 1.00 60.02 76 ILE A O 1
ATOM 490 N N . LYS A 1 77 ? 36.973 -1.080 -15.392 1.00 63.74 77 LYS A N 1
ATOM 491 C CA . LYS A 1 77 ? 37.170 -2.293 -16.169 1.00 62.15 77 LYS A CA 1
ATOM 492 C C . LYS A 1 77 ? 38.656 -2.420 -16.464 1.00 60.60 77 LYS A C 1
ATOM 493 O O . LYS A 1 77 ? 39.298 -1.439 -16.852 1.00 60.66 77 LYS A O 1
ATOM 499 N N . VAL A 1 78 ? 39.206 -3.610 -16.252 1.00 61.98 78 VAL A N 1
ATOM 500 C CA . VAL A 1 78 ? 40.626 -3.862 -16.463 1.00 62.80 78 VAL A CA 1
ATOM 501 C C . VAL A 1 78 ? 40.787 -4.663 -17.745 1.00 68.90 78 VAL A C 1
ATOM 502 O O . VAL A 1 78 ? 40.153 -5.712 -17.917 1.00 69.72 78 VAL A O 1
ATOM 506 N N . ALA A 1 79 ? 41.627 -4.163 -18.649 1.00 66.65 79 ALA A N 1
ATOM 507 C CA . ALA A 1 79 ? 41.900 -4.862 -19.897 1.00 69.81 79 ALA A CA 1
ATOM 508 C C . ALA A 1 79 ? 43.042 -5.856 -19.767 1.00 72.16 79 ALA A C 1
ATOM 509 O O . ALA A 1 79 ? 43.011 -6.911 -20.412 1.00 78.88 79 ALA A O 1
ATOM 511 N N . SER A 1 80 ? 44.042 -5.547 -18.946 1.00 70.60 80 SER A N 1
ATOM 512 C CA . SER A 1 80 ? 45.173 -6.441 -18.747 1.00 77.22 80 SER A CA 1
ATOM 513 C C . SER A 1 80 ? 45.918 -6.029 -17.484 1.00 68.36 80 SER A C 1
ATOM 514 O O . SER A 1 80 ? 45.942 -4.851 -17.116 1.00 66.62 80 SER A O 1
ATOM 517 N N . GLY A 1 81 ? 46.517 -7.013 -16.823 1.00 68.80 81 GLY A N 1
ATOM 518 C CA . GLY A 1 81 ? 47.333 -6.717 -15.654 1.00 71.64 81 GLY A CA 1
ATOM 519 C C . GLY A 1 81 ? 46.483 -6.319 -14.463 1.00 64.31 81 GLY A C 1
ATOM 520 O O . GLY A 1 81 ? 45.500 -6.985 -14.119 1.00 63.31 81 GLY A O 1
ATOM 521 N N . ASN A 1 82 ? 46.859 -5.216 -13.821 1.00 61.35 82 ASN A N 1
ATOM 522 C CA . ASN A 1 82 ? 46.182 -4.760 -12.616 1.00 67.58 82 ASN A CA 1
ATOM 523 C C . ASN A 1 82 ? 46.132 -3.241 -12.599 1.00 61.91 82 ASN A C 1
ATOM 524 O O . ASN A 1 82 ? 47.091 -2.575 -13.002 1.00 59.57 82 ASN A O 1
ATOM 529 N N . ILE A 1 83 ? 45.014 -2.701 -12.122 1.00 58.06 83 ILE A N 1
ATOM 530 C CA . ILE A 1 83 ? 44.798 -1.263 -12.030 1.00 54.61 83 ILE A CA 1
ATOM 531 C C . ILE A 1 83 ? 44.579 -0.906 -10.562 1.00 64.90 83 ILE A C 1
ATOM 532 O O . ILE A 1 83 ? 43.750 -1.525 -9.883 1.00 57.81 83 ILE A O 1
ATOM 537 N N . ILE A 1 84 ? 45.324 0.086 -10.078 1.00 66.94 84 ILE A N 1
ATOM 538 C CA . ILE A 1 84 ? 45.304 0.478 -8.671 1.00 58.62 84 ILE A CA 1
ATOM 539 C C . ILE A 1 84 ? 44.330 1.639 -8.506 1.00 60.06 84 ILE A C 1
ATOM 540 O O . ILE A 1 84 ? 44.608 2.759 -8.941 1.00 62.99 84 ILE A O 1
ATOM 545 N N . PHE A 1 85 ? 43.200 1.383 -7.859 1.00 54.50 85 PHE A N 1
ATOM 546 C CA . PHE A 1 85 ? 42.234 2.426 -7.551 1.00 49.71 85 PHE A CA 1
ATOM 547 C C . PHE A 1 85 ? 42.355 2.818 -6.084 1.00 59.89 85 PHE A C 1
ATOM 548 O O . PHE A 1 85 ? 42.299 1.958 -5.197 1.00 55.68 85 PHE A O 1
ATOM 556 N N . GLY A 1 86 ? 42.511 4.109 -5.834 1.00 55.15 86 GLY A N 1
ATOM 557 C CA . GLY A 1 86 ? 42.615 4.567 -4.469 1.00 59.88 86 GLY A CA 1
ATOM 558 C C . GLY A 1 86 ? 42.664 6.073 -4.400 1.00 59.63 86 GLY A C 1
ATOM 559 O O . GLY A 1 86 ? 42.445 6.771 -5.392 1.00 58.71 86 GLY A O 1
ATOM 560 N N . ILE A 1 87 ? 42.952 6.565 -3.196 1.00 55.94 87 ILE A N 1
ATOM 561 C CA . ILE A 1 87 ? 43.080 7.990 -2.938 1.00 57.70 87 ILE A CA 1
ATOM 562 C C . ILE A 1 87 ? 44.223 8.174 -1.947 1.00 59.72 87 ILE A C 1
ATOM 563 O O . ILE A 1 87 ? 44.566 7.270 -1.182 1.00 60.05 87 ILE A O 1
ATOM 568 N N . LYS A 1 88 ? 44.830 9.356 -1.989 1.00 54.10 88 LYS A N 1
ATOM 569 C CA . LYS A 1 88 ? 46.019 9.647 -1.206 1.00 58.14 88 LYS A CA 1
ATOM 570 C C . LYS A 1 88 ? 46.063 11.140 -0.922 1.00 60.84 88 LYS A C 1
ATOM 571 O O . LYS A 1 88 ? 45.316 11.925 -1.509 1.00 61.78 88 LYS A O 1
ATOM 577 N N . GLU A 1 89 ? 46.939 11.526 -0.000 1.00 66.58 89 GLU A N 1
ATOM 578 C CA . GLU A 1 89 ? 47.127 12.934 0.308 1.00 65.90 89 GLU A CA 1
ATOM 579 C C . GLU A 1 89 ? 47.951 13.600 -0.786 1.00 70.42 89 GLU A C 1
ATOM 580 O O . GLU A 1 89 ? 48.819 12.978 -1.405 1.00 70.52 89 GLU A O 1
ATOM 586 N N . ASN A 1 90 ? 47.667 14.880 -1.027 1.00 72.74 90 ASN A N 1
ATOM 587 C CA . ASN A 1 90 ? 48.330 15.625 -2.100 1.00 66.99 90 ASN A CA 1
ATOM 588 C C . ASN A 1 90 ? 49.534 16.379 -1.531 1.00 70.25 90 ASN A C 1
ATOM 589 O O . ASN A 1 90 ? 49.570 17.608 -1.450 1.00 68.75 90 ASN A O 1
ATOM 594 N N . THR A 1 91 ? 50.532 15.596 -1.125 1.00 73.08 91 THR A N 1
ATOM 595 C CA . THR A 1 91 ? 51.776 16.107 -0.566 1.00 79.13 91 THR A CA 1
ATOM 596 C C . THR A 1 91 ? 52.905 15.169 -0.975 1.00 83.09 91 THR A C 1
ATOM 597 O O . THR A 1 91 ? 52.688 14.163 -1.655 1.00 88.82 91 THR A O 1
ATOM 601 N N A ALA A 1 92 ? 54.120 15.508 -0.549 0.04 84.38 92 ALA A N 1
ATOM 602 N N B ALA A 1 92 ? 54.122 15.511 -0.561 0.96 84.63 92 ALA A N 1
ATOM 603 C CA A ALA A 1 92 ? 55.259 14.625 -0.732 0.04 84.43 92 ALA A CA 1
ATOM 604 C CA B ALA A 1 92 ? 55.248 14.613 -0.750 0.96 85.01 92 ALA A CA 1
ATOM 605 C C A ALA A 1 92 ? 55.205 13.484 0.280 0.04 85.46 92 ALA A C 1
ATOM 606 C C B ALA A 1 92 ? 55.180 13.472 0.259 0.96 85.69 92 ALA A C 1
ATOM 607 O O A ALA A 1 92 ? 54.549 13.578 1.322 0.04 87.42 92 ALA A O 1
ATOM 608 O O B ALA A 1 92 ? 54.493 13.555 1.282 0.96 87.66 92 ALA A O 1
ATOM 611 N N . ASN A 1 93 ? 55.914 12.398 -0.038 0.00 85.74 93 ASN A N 1
ATOM 612 C CA . ASN A 1 93 ? 55.839 11.159 0.742 0.00 85.45 93 ASN A CA 1
ATOM 613 C C . ASN A 1 93 ? 54.384 10.719 0.868 0.00 83.61 93 ASN A C 1
ATOM 614 O O . ASN A 1 93 ? 53.921 10.309 1.935 0.00 83.14 93 ASN A O 1
ATOM 619 N N . ALA A 1 94 ? 53.665 10.821 -0.251 1.00 78.75 94 ALA A N 1
ATOM 620 C CA . ALA A 1 94 ? 52.209 10.779 -0.323 1.00 78.33 94 ALA A CA 1
ATOM 621 C C . ALA A 1 94 ? 51.596 9.644 0.483 1.00 76.87 94 ALA A C 1
ATOM 622 O O . ALA A 1 94 ? 51.721 8.470 0.119 1.00 78.25 94 ALA A O 1
ATOM 624 N N A GLN A 1 95 ? 50.922 9.990 1.576 0.59 80.77 95 GLN A N 1
ATOM 625 N N B GLN A 1 95 ? 50.938 9.988 1.586 0.41 80.72 95 GLN A N 1
ATOM 626 C CA A GLN A 1 95 ? 50.268 9.009 2.440 0.59 79.51 95 GLN A CA 1
ATOM 627 C CA B GLN A 1 95 ? 50.293 8.991 2.430 0.41 79.47 95 GLN A CA 1
ATOM 628 C C A GLN A 1 95 ? 49.031 8.479 1.726 0.59 76.60 95 GLN A C 1
ATOM 629 C C B GLN A 1 95 ? 49.044 8.479 1.724 0.41 76.70 95 GLN A C 1
ATOM 630 O O A GLN A 1 95 ? 48.009 9.163 1.637 0.59 75.02 95 GLN A O 1
ATOM 631 O O B GLN A 1 95 ? 48.034 9.185 1.633 0.41 75.17 95 GLN A O 1
ATOM 642 N N . ALA A 1 96 ? 49.123 7.259 1.197 1.00 78.31 96 ALA A N 1
ATOM 643 C CA . ALA A 1 96 ? 47.991 6.634 0.522 1.00 73.20 96 ALA A CA 1
ATOM 644 C C . ALA A 1 96 ? 46.967 6.201 1.565 1.00 73.02 96 ALA A C 1
ATOM 645 O O . ALA A 1 96 ? 47.214 5.267 2.336 1.00 70.35 96 ALA A O 1
ATOM 647 N N . ILE A 1 97 ? 45.821 6.884 1.598 1.00 68.43 97 ILE A N 1
ATOM 648 C CA . ILE A 1 97 ? 44.797 6.570 2.592 1.00 64.77 97 ILE A CA 1
ATOM 649 C C . ILE A 1 97 ? 44.209 5.187 2.330 1.00 67.51 97 ILE A C 1
ATOM 650 O O . ILE A 1 97 ? 44.140 4.344 3.233 1.00 61.71 97 ILE A O 1
ATOM 655 N N . ALA A 1 98 ? 43.778 4.934 1.094 1.00 63.05 98 ALA A N 1
ATOM 656 C CA . ALA A 1 98 ? 43.198 3.651 0.724 1.00 57.15 98 ALA A CA 1
ATOM 657 C C . ALA A 1 98 ? 43.557 3.334 -0.721 1.00 65.04 98 ALA A C 1
ATOM 658 O O . ALA A 1 98 ? 43.938 4.215 -1.498 1.00 60.09 98 ALA A O 1
ATOM 660 N N . SER A 1 99 ? 43.427 2.056 -1.072 1.00 61.51 99 SER A N 1
ATOM 661 C CA . SER A 1 99 ? 43.727 1.582 -2.416 1.00 57.28 99 SER A CA 1
ATOM 662 C C . SER A 1 99 ? 43.186 0.168 -2.565 1.00 61.87 99 SER A C 1
ATOM 663 O O . SER A 1 99 ? 42.883 -0.505 -1.577 1.00 62.15 99 SER A O 1
ATOM 666 N N . THR A 1 100 ? 43.066 -0.270 -3.818 1.00 59.39 100 THR A N 1
ATOM 667 C CA . THR A 1 100 ? 42.647 -1.629 -4.123 1.00 60.99 100 THR A CA 1
ATOM 668 C C . THR A 1 100 ? 43.234 -2.038 -5.469 1.00 62.86 100 THR A C 1
ATOM 669 O O . THR A 1 100 ? 43.469 -1.199 -6.343 1.00 57.96 100 THR A O 1
ATOM 673 N N . THR A 1 101 ? 43.480 -3.337 -5.619 1.00 64.43 101 THR A N 1
ATOM 674 C CA . THR A 1 101 ? 44.169 -3.892 -6.779 1.00 61.82 101 THR A CA 1
ATOM 675 C C . THR A 1 101 ? 43.149 -4.687 -7.583 1.00 66.37 101 THR A C 1
ATOM 676 O O . THR A 1 101 ? 42.682 -5.740 -7.135 1.00 71.62 101 THR A O 1
ATOM 680 N N . LEU A 1 102 ? 42.804 -4.188 -8.765 1.00 66.81 102 LEU A N 1
ATOM 681 C CA . LEU A 1 102 ? 41.725 -4.751 -9.561 1.00 63.73 102 LEU A CA 1
ATOM 682 C C . LEU A 1 102 ? 42.263 -5.535 -10.749 1.00 65.59 102 LEU A C 1
ATOM 683 O O . LEU A 1 102 ? 43.304 -5.201 -11.320 1.00 62.68 102 LEU A O 1
ATOM 688 N N . ASN A 1 103 ? 41.525 -6.589 -11.113 1.00 66.43 103 ASN A N 1
ATOM 689 C CA . ASN A 1 103 ? 41.789 -7.338 -12.335 1.00 63.47 103 ASN A CA 1
ATOM 690 C C . ASN A 1 103 ? 40.498 -7.750 -13.032 1.00 64.59 103 ASN A C 1
ATOM 691 O O . ASN A 1 103 ? 40.557 -8.478 -14.032 1.00 60.51 103 ASN A O 1
ATOM 696 N N . ASN A 1 104 ? 39.341 -7.318 -12.530 1.00 64.61 104 ASN A N 1
ATOM 697 C CA . ASN A 1 104 ? 38.067 -7.642 -13.158 1.00 66.94 104 ASN A CA 1
ATOM 698 C C . ASN A 1 104 ? 38.020 -7.092 -14.580 1.00 66.49 104 ASN A C 1
ATOM 699 O O . ASN A 1 104 ? 38.349 -5.926 -14.820 1.00 62.48 104 ASN A O 1
ATOM 704 N N . THR A 1 105 ? 37.600 -7.935 -15.522 1.00 63.33 105 THR A N 1
ATOM 705 C CA . THR A 1 105 ? 37.696 -7.605 -16.938 1.00 65.31 105 THR A CA 1
ATOM 706 C C . THR A 1 105 ? 36.444 -6.942 -17.497 1.00 67.38 105 THR A C 1
ATOM 707 O O . THR A 1 105 ? 36.484 -6.440 -18.625 1.00 69.75 105 THR A O 1
ATOM 711 N N . GLU A 1 106 ? 35.345 -6.929 -16.752 1.00 71.18 106 GLU A N 1
ATOM 712 C CA . GLU A 1 106 ? 34.160 -6.165 -17.108 1.00 61.87 106 GLU A CA 1
ATOM 713 C C . GLU A 1 106 ? 33.929 -5.071 -16.072 1.00 68.54 106 GLU A C 1
ATOM 714 O O . GLU A 1 106 ? 34.464 -5.113 -14.959 1.00 68.34 106 GLU A O 1
ATOM 716 N N . TYR A 1 107 ? 33.116 -4.103 -16.439 1.00 63.23 107 TYR A N 1
ATOM 717 C CA . TYR A 1 107 ? 32.894 -2.971 -15.566 1.00 66.69 107 TYR A CA 1
ATOM 718 C C . TYR A 1 107 ? 32.188 -3.318 -14.283 1.00 60.69 107 TYR A C 1
ATOM 719 O O . TYR A 1 107 ? 31.118 -3.908 -14.296 1.00 58.94 107 TYR A O 1
ATOM 728 N N . GLN A 1 108 ? 32.798 -2.949 -13.173 1.00 61.64 108 GLN A N 1
ATOM 729 C CA . GLN A 1 108 ? 32.209 -3.177 -11.856 1.00 65.42 108 GLN A CA 1
ATOM 730 C C . GLN A 1 108 ? 32.401 -1.942 -10.991 1.00 53.64 108 GLN A C 1
ATOM 731 O O . GLN A 1 108 ? 33.378 -1.204 -11.143 1.00 55.35 108 GLN A O 1
ATOM 737 N N . LYS A 1 109 ? 31.463 -1.728 -10.074 1.00 54.56 109 LYS A N 1
ATOM 738 C CA . LYS A 1 109 ? 31.611 -0.649 -9.108 1.00 54.38 109 LYS A CA 1
ATOM 739 C C . LYS A 1 109 ? 32.651 -1.024 -8.062 1.00 52.50 109 LYS A C 1
ATOM 740 O O . LYS A 1 109 ? 32.620 -2.123 -7.501 1.00 57.65 109 LYS A O 1
ATOM 746 N N . VAL A 1 110 ? 33.588 -0.115 -7.818 1.00 49.67 110 VAL A N 1
ATOM 747 C CA . VAL A 1 110 ? 34.592 -0.272 -6.776 1.00 57.05 110 VAL A CA 1
ATOM 748 C C . VAL A 1 110 ? 34.340 0.795 -5.722 1.00 51.53 110 VAL A C 1
ATOM 749 O O . VAL A 1 110 ? 34.198 1.979 -6.050 1.00 49.34 110 VAL A O 1
ATOM 753 N N . GLU A 1 111 ? 34.267 0.380 -4.463 1.00 54.89 111 GLU A N 1
ATOM 754 C CA . GLU A 1 111 ? 33.984 1.298 -3.370 1.00 51.02 111 GLU A CA 1
ATOM 755 C C . GLU A 1 111 ? 35.043 1.132 -2.294 1.00 51.61 111 GLU A C 1
ATOM 756 O O . GLU A 1 111 ? 35.311 0.013 -1.847 1.00 52.41 111 GLU A O 1
ATOM 762 N N . LEU A 1 112 ? 35.653 2.245 -1.899 1.00 54.87 112 LEU A N 1
ATOM 763 C CA . LEU A 1 112 ? 36.636 2.274 -0.824 1.00 54.73 112 LEU A CA 1
ATOM 764 C C . LEU A 1 112 ? 36.152 3.230 0.254 1.00 55.60 112 LEU A C 1
ATOM 765 O O . LEU A 1 112 ? 35.936 4.417 -0.018 1.00 54.48 112 LEU A O 1
ATOM 770 N N . SER A 1 113 ? 35.961 2.707 1.464 1.00 56.14 113 SER A N 1
ATOM 771 C CA . SER A 1 113 ? 35.764 3.545 2.638 1.00 53.39 113 SER A CA 1
ATOM 772 C C . SER A 1 113 ? 37.100 4.111 3.090 1.00 53.44 113 SER A C 1
ATOM 773 O O . SER A 1 113 ? 38.110 3.402 3.127 1.00 54.06 113 SER A O 1
ATOM 776 N N . PHE A 1 114 ? 37.105 5.394 3.437 1.00 52.81 114 PHE A N 1
ATOM 777 C CA . PHE A 1 114 ? 38.324 6.019 3.923 1.00 53.76 114 PHE A CA 1
ATOM 778 C C . PHE A 1 114 ? 37.958 7.196 4.815 1.00 53.19 114 PHE A C 1
ATOM 779 O O . PHE A 1 114 ? 36.818 7.668 4.824 1.00 52.12 114 PHE A O 1
ATOM 787 N N . THR A 1 115 ? 38.941 7.653 5.584 1.00 56.49 115 THR A N 1
ATOM 788 C CA . THR A 1 115 ? 38.760 8.773 6.496 1.00 57.79 115 THR A CA 1
ATOM 789 C C . THR A 1 115 ? 39.858 9.790 6.243 1.00 58.44 115 THR A C 1
ATOM 790 O O . THR A 1 115 ? 41.029 9.421 6.106 1.00 59.47 115 THR A O 1
ATOM 794 N N . THR A 1 116 ? 39.482 11.062 6.174 1.00 55.52 116 THR A N 1
ATOM 795 C CA . THR A 1 116 ? 40.477 12.114 6.059 1.00 61.62 116 THR A CA 1
ATOM 796 C C . THR A 1 116 ? 41.087 12.410 7.424 1.00 61.70 116 THR A C 1
ATOM 797 O O . THR A 1 116 ? 40.420 12.327 8.458 1.00 62.29 116 THR A O 1
ATOM 801 N N . GLY A 1 117 ? 42.375 12.736 7.419 1.00 62.09 117 GLY A N 1
ATOM 802 C CA . GLY A 1 117 ? 43.009 13.270 8.605 1.00 58.88 117 GLY A CA 1
ATOM 803 C C . GLY A 1 117 ? 42.781 14.765 8.691 1.00 65.25 117 GLY A C 1
ATOM 804 O O . GLY A 1 117 ? 41.648 15.236 8.538 1.00 61.40 117 GLY A O 1
ATOM 805 N N . SER A 1 118 ? 43.848 15.527 8.925 1.00 62.48 118 SER A N 1
ATOM 806 C CA . SER A 1 118 ? 43.734 16.980 8.923 1.00 64.62 118 SER A CA 1
ATOM 807 C C . SER A 1 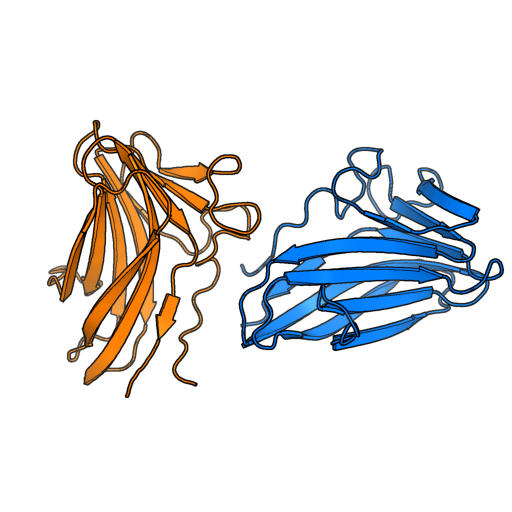118 ? 43.974 17.570 7.543 1.00 63.59 118 SER A C 1
ATOM 808 O O . SER A 1 118 ? 43.466 18.658 7.246 1.00 69.43 118 SER A O 1
ATOM 811 N N . GLU A 1 119 ? 44.738 16.879 6.701 1.00 65.17 119 GLU A N 1
ATOM 812 C CA . GLU A 1 119 ? 44.927 17.315 5.324 1.00 67.87 119 GLU A CA 1
ATOM 813 C C . GLU A 1 119 ? 43.600 17.298 4.576 1.00 64.09 119 GLU A C 1
ATOM 814 O O . GLU A 1 119 ? 42.903 16.279 4.545 1.00 60.87 119 GLU A O 1
ATOM 820 N N . THR A 1 120 ? 43.247 18.437 3.982 1.00 65.33 120 THR A N 1
ATOM 821 C CA . THR A 1 120 ? 42.023 18.548 3.198 1.00 69.38 120 THR A CA 1
ATOM 822 C C . THR A 1 120 ? 42.245 18.334 1.707 1.00 66.33 120 THR A C 1
ATOM 823 O O . THR A 1 120 ? 41.274 18.103 0.978 1.00 63.77 120 THR A O 1
ATOM 827 N N . ASN A 1 121 ? 43.491 18.392 1.246 1.00 69.58 121 ASN A N 1
ATOM 828 C CA . ASN A 1 121 ? 43.826 18.357 -0.175 1.00 58.96 121 ASN A CA 1
ATOM 829 C C . ASN A 1 121 ? 44.287 16.948 -0.522 1.00 61.39 121 ASN A C 1
ATOM 830 O O . ASN A 1 121 ? 45.415 16.557 -0.211 1.00 59.59 121 ASN A O 1
ATOM 835 N N . LEU A 1 122 ? 43.414 16.188 -1.173 1.00 56.02 122 LEU A N 1
ATOM 836 C CA . LEU A 1 122 ? 43.683 14.799 -1.509 1.00 56.50 122 LEU A CA 1
ATOM 837 C C . LEU A 1 122 ? 43.731 14.614 -3.024 1.00 64.58 122 LEU A C 1
ATOM 838 O O . LEU A 1 122 ? 43.471 15.533 -3.809 1.00 55.21 122 LEU A O 1
ATOM 843 N N . LYS A 1 123 ? 44.079 13.397 -3.428 1.00 61.36 123 LYS A N 1
ATOM 844 C CA . LYS A 1 123 ? 44.238 13.085 -4.842 1.00 53.18 123 LYS A CA 1
ATOM 845 C C . LYS A 1 123 ? 43.813 11.640 -5.054 1.00 54.92 123 LYS A C 1
ATOM 846 O O . LYS A 1 123 ? 44.474 10.723 -4.557 1.00 49.89 123 LYS A O 1
ATOM 852 N N . LEU A 1 124 ? 42.712 11.435 -5.774 1.00 53.94 124 LEU A N 1
ATOM 853 C CA . LEU A 1 124 ? 42.387 10.091 -6.217 1.00 51.26 124 LEU A CA 1
ATOM 854 C C . LEU A 1 124 ? 43.253 9.730 -7.421 1.00 54.87 124 LEU A C 1
ATOM 855 O O . LEU A 1 124 ? 43.811 10.598 -8.100 1.00 55.91 124 LEU A O 1
ATOM 860 N N . PHE A 1 125 ? 43.378 8.430 -7.678 1.00 56.38 125 PHE A N 1
ATOM 861 C CA . PHE A 1 125 ? 44.204 7.985 -8.788 1.00 55.54 125 PHE A CA 1
ATOM 862 C C . PHE A 1 125 ? 43.621 6.722 -9.402 1.00 57.37 125 PHE A C 1
ATOM 863 O O . PHE A 1 125 ? 42.869 5.978 -8.768 1.00 55.92 125 PHE A O 1
ATOM 871 N N . LEU A 1 126 ? 43.972 6.511 -10.667 1.00 59.35 126 LEU A N 1
ATOM 872 C CA . LEU A 1 126 ? 43.699 5.277 -11.397 1.00 57.71 126 LEU A CA 1
ATOM 873 C C . LEU A 1 126 ? 45.005 4.902 -12.077 1.00 61.12 126 LEU A C 1
ATOM 874 O O . LEU A 1 126 ? 45.386 5.517 -13.079 1.00 52.46 126 LEU A O 1
ATOM 879 N N . PHE A 1 127 ? 45.686 3.899 -11.531 1.00 58.77 127 PHE A N 1
ATOM 880 C CA . PHE A 1 127 ? 47.123 3.739 -11.690 1.00 58.69 127 PHE A CA 1
ATOM 881 C C . PHE A 1 127 ? 47.439 2.426 -12.390 1.00 58.70 127 PHE A C 1
ATOM 882 O O . PHE A 1 127 ? 46.923 1.371 -12.005 1.00 58.47 127 PHE A O 1
ATOM 890 N N . ALA A 1 128 ? 48.303 2.510 -13.394 1.00 57.35 128 ALA A N 1
ATOM 891 C CA . ALA A 1 128 ? 48.744 1.329 -14.105 1.00 62.27 128 ALA A CA 1
ATOM 892 C C . ALA A 1 128 ? 50.227 1.350 -13.978 1.00 68.54 128 ALA A C 1
ATOM 893 O O . ALA A 1 128 ? 50.879 2.255 -14.480 1.00 63.10 128 ALA A O 1
ATOM 895 N N . GLN A 1 129 ? 50.784 0.364 -13.303 1.00 74.64 129 GLN A N 1
ATOM 896 C CA . GLN A 1 129 ? 52.207 0.394 -13.034 1.00 78.04 129 GLN A CA 1
ATOM 897 C C . GLN A 1 129 ? 53.044 -0.062 -14.193 1.00 70.56 129 GLN A C 1
ATOM 898 O O . GLN A 1 129 ? 54.155 0.415 -14.375 1.00 75.75 129 GLN A O 1
ATOM 904 N N A GLN A 1 130 ? 52.493 -0.942 -15.019 0.00 72.62 130 GLN A N 1
ATOM 905 N N B GLN A 1 130 ? 52.514 -0.977 -14.992 1.00 73.05 130 GLN A N 1
ATOM 906 C CA A GLN A 1 130 ? 53.242 -1.471 -16.147 0.00 75.76 130 GLN A CA 1
ATOM 907 C CA B GLN A 1 130 ? 53.244 -1.465 -16.151 1.00 76.03 130 GLN A CA 1
ATOM 908 C C A GLN A 1 130 ? 52.494 -1.284 -17.443 0.00 72.01 130 GLN A C 1
ATOM 909 C C B GLN A 1 130 ? 52.496 -1.276 -17.443 1.00 72.08 130 GLN A C 1
ATOM 910 O O A GLN A 1 130 ? 51.309 -0.947 -17.439 0.00 70.75 130 GLN A O 1
ATOM 911 O O B GLN A 1 130 ? 51.290 -1.078 -17.431 1.00 70.60 130 GLN A O 1
ATOM 914 N N . ALA A 1 131 ? 53.171 -1.521 -18.559 1.00 78.08 131 ALA A N 1
ATOM 915 C CA . ALA A 1 131 ? 52.528 -1.390 -19.848 1.00 71.86 131 ALA A CA 1
ATOM 916 C C . ALA A 1 131 ? 51.591 -2.534 -19.969 1.00 72.85 131 ALA A C 1
ATOM 917 O O . ALA A 1 131 ? 50.555 -2.429 -20.608 1.00 72.91 131 ALA A O 1
ATOM 919 N N . THR A 1 132 ? 51.948 -3.653 -19.363 1.00 71.40 132 THR A N 1
ATOM 920 C CA . THR A 1 132 ? 50.991 -4.748 -19.365 1.00 72.18 132 THR A CA 1
ATOM 921 C C . THR A 1 132 ? 49.721 -4.414 -18.595 1.00 76.47 132 THR A C 1
ATOM 922 O O . THR A 1 132 ? 48.756 -5.183 -18.662 1.00 77.80 132 THR A O 1
ATOM 926 N N . ASP A 1 133 ? 49.699 -3.303 -17.864 1.00 72.25 133 ASP A N 1
ATOM 927 C CA . ASP A 1 133 ? 48.521 -2.875 -17.122 1.00 71.80 133 ASP A CA 1
ATOM 928 C C . ASP A 1 133 ? 47.746 -1.863 -17.953 1.00 71.44 133 ASP A C 1
ATOM 929 O O . ASP A 1 133 ? 48.318 -0.880 -18.435 1.00 71.93 133 ASP A O 1
ATOM 934 N N . GLU A 1 134 ? 46.448 -2.105 -18.113 1.00 69.77 134 GLU A N 1
ATOM 935 C CA . GLU A 1 134 ? 45.608 -1.249 -18.934 1.00 64.42 134 GLU A CA 1
ATOM 936 C C . GLU A 1 134 ? 44.158 -1.421 -18.504 1.00 62.67 134 GLU A C 1
ATOM 937 O O . GLU A 1 134 ? 43.716 -2.539 -18.228 1.00 60.22 134 GLU A O 1
ATOM 943 N N . GLY A 1 135 ? 43.430 -0.312 -18.446 1.00 55.81 135 GLY A N 1
ATOM 944 C CA . GLY A 1 135 ? 42.040 -0.373 -18.035 1.00 59.24 135 GLY A CA 1
ATOM 945 C C . GLY A 1 135 ? 41.361 0.967 -18.206 1.00 61.10 135 GLY A C 1
ATOM 946 O O . GLY A 1 135 ? 41.942 1.927 -18.721 1.00 59.27 135 GLY A O 1
ATOM 947 N N . PHE A 1 136 ? 40.109 1.016 -17.755 1.00 58.70 136 PHE A N 1
ATOM 948 C CA . PHE A 1 136 ? 39.266 2.193 -17.894 1.00 53.20 136 PHE A CA 1
ATOM 949 C C . PHE A 1 136 ? 38.489 2.426 -16.608 1.00 61.43 136 PHE A C 1
ATOM 950 O O . PHE A 1 136 ? 38.197 1.491 -15.858 1.00 59.08 136 PHE A O 1
ATOM 958 N N . GLY A 1 137 ? 38.116 3.680 -16.418 1.00 58.26 137 GLY A N 1
ATOM 959 C CA . GLY A 1 137 ? 37.324 4.028 -15.273 1.00 47.67 137 GLY A CA 1
ATOM 960 C C . GLY A 1 137 ? 36.410 5.176 -15.588 1.00 52.55 137 GLY A C 1
ATOM 961 O O . GLY A 1 137 ? 36.822 6.143 -16.200 1.00 60.15 137 GLY A O 1
ATOM 962 N N . ASP A 1 138 ? 35.161 5.065 -15.191 1.00 30.00 138 ASP A N 1
ATOM 963 C CA . ASP A 1 138 ? 34.227 6.142 -15.374 1.00 30.00 138 ASP A CA 1
ATOM 964 C C . ASP A 1 138 ? 33.496 6.307 -14.059 1.00 30.00 138 ASP A C 1
ATOM 965 O O . ASP A 1 138 ? 33.710 5.563 -13.120 1.00 30.00 138 ASP A O 1
ATOM 970 N N . ASN A 1 139 ? 32.642 7.302 -14.006 1.00 41.06 139 ASN A N 1
ATOM 971 C CA . ASN A 1 139 ? 31.751 7.539 -12.891 1.00 45.69 139 ASN A CA 1
ATOM 972 C C . ASN A 1 139 ? 32.475 7.628 -11.540 1.00 56.47 139 ASN A C 1
ATOM 973 O O . ASN A 1 139 ? 32.117 6.941 -10.593 1.00 44.22 139 ASN A O 1
ATOM 978 N N . PHE A 1 140 ? 33.470 8.498 -11.452 1.00 50.25 140 PHE A N 1
ATOM 979 C CA . PHE A 1 140 ? 34.196 8.686 -10.217 1.00 51.58 140 PHE A CA 1
ATOM 980 C C . PHE A 1 140 ? 33.367 9.530 -9.285 1.00 55.31 140 PHE A C 1
ATOM 981 O O . PHE A 1 140 ? 32.860 10.566 -9.681 1.00 55.94 140 PHE A O 1
ATOM 989 N N . GLU A 1 141 ? 33.232 9.109 -8.043 1.00 44.75 141 GLU A N 1
ATOM 990 C CA . GLU A 1 141 ? 32.364 9.791 -7.094 1.00 49.53 141 GLU A CA 1
ATOM 991 C C . GLU A 1 141 ? 32.956 9.737 -5.690 1.00 54.55 141 GLU A C 1
ATOM 992 O O . GLU A 1 141 ? 33.651 8.786 -5.318 1.00 48.65 141 GLU A O 1
ATOM 998 N N . ILE A 1 142 ? 32.654 10.750 -4.896 1.00 50.52 142 ILE A N 1
ATOM 999 C CA . ILE A 1 142 ? 33.069 10.756 -3.509 1.00 51.46 142 ILE A CA 1
ATOM 1000 C C . ILE A 1 142 ? 31.896 11.317 -2.727 1.00 56.45 142 ILE A C 1
ATOM 1001 O O . ILE A 1 142 ? 31.402 12.387 -3.040 1.00 44.89 142 ILE A O 1
ATOM 1006 N N . THR A 1 143 ? 31.420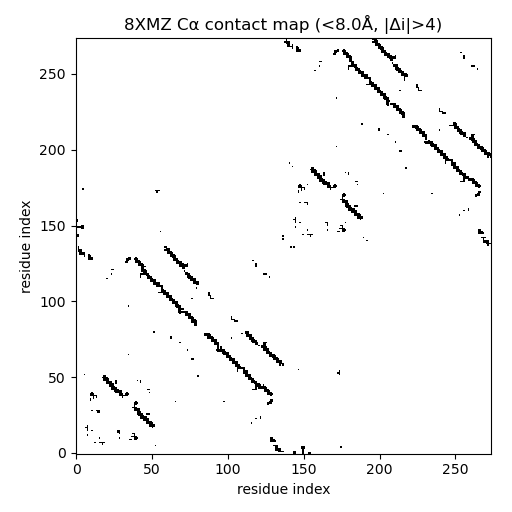 10.579 -1.736 1.00 48.66 143 THR A N 1
ATOM 1007 C CA . THR A 1 143 ? 30.308 11.039 -0.910 1.00 57.64 143 THR A CA 1
ATOM 1008 C C . THR A 1 143 ? 30.632 10.942 0.570 1.00 55.52 143 THR A C 1
ATOM 1009 O O . THR A 1 143 ? 31.379 10.073 0.987 1.00 47.87 143 THR A O 1
ATOM 1013 N N . SER A 1 144 ? 30.091 11.859 1.362 1.00 63.71 144 SER A N 1
ATOM 1014 C CA . SER A 1 144 ? 30.306 11.805 2.800 1.00 65.71 144 SER A CA 1
ATOM 1015 C C . SER A 1 144 ? 29.220 10.956 3.442 1.00 65.76 144 SER A C 1
ATOM 1016 O O . SER A 1 144 ? 28.030 11.145 3.169 1.00 64.72 144 SER A O 1
ATOM 1019 N N . LEU A 1 145 ? 29.637 10.010 4.285 0.86 66.65 145 LEU A N 1
ATOM 1020 C CA . LEU A 1 145 ? 28.695 9.071 4.882 0.86 75.18 145 LEU A CA 1
ATOM 1021 C C . LEU A 1 145 ? 27.879 9.737 5.984 0.86 82.19 145 LEU A C 1
ATOM 1022 O O . LEU A 1 145 ? 26.648 9.627 6.008 0.86 81.41 145 LEU A O 1
ATOM 1027 N N . GLY A 1 146 ? 28.548 10.438 6.896 1.00 84.33 146 GLY A N 1
ATOM 1028 C CA . GLY A 1 146 ? 27.874 11.135 7.977 1.00 88.79 146 GLY A CA 1
ATOM 1029 C C . GLY A 1 146 ? 28.519 12.464 8.322 1.00 90.95 146 GLY A C 1
ATOM 1030 O O . GLY A 1 146 ? 29.515 12.861 7.713 1.00 86.17 146 GLY A O 1
ATOM 1031 N N . ASN B 1 10 ? 38.054 17.059 18.086 1.00 77.88 10 ASN B N 1
ATOM 1032 C CA . ASN B 1 10 ? 37.331 16.155 18.974 1.00 85.17 10 ASN B CA 1
ATOM 1033 C C . ASN B 1 10 ? 35.920 16.663 19.267 1.00 83.78 10 ASN B C 1
ATOM 1034 O O . ASN B 1 10 ? 35.000 15.874 19.500 1.00 84.42 10 ASN B O 1
ATOM 1035 N N . GLY B 1 11 ? 35.756 17.983 19.265 1.00 73.70 11 GLY B N 1
ATOM 1036 C CA . GLY B 1 11 ? 34.451 18.580 19.468 1.00 77.57 11 GLY B CA 1
ATOM 1037 C C . GLY B 1 11 ? 33.818 19.080 18.183 1.00 76.47 11 GLY B C 1
ATOM 1038 O O . GLY B 1 11 ? 32.906 19.911 18.217 1.00 74.43 11 GLY B O 1
ATOM 1039 N N . ASP B 1 12 ? 34.288 18.580 17.043 1.00 72.32 12 ASP B N 1
ATOM 1040 C CA . ASP B 1 12 ? 33.776 19.040 15.759 1.00 77.88 12 ASP B CA 1
ATOM 1041 C C . ASP B 1 12 ? 32.348 18.546 15.551 1.00 74.79 12 ASP B C 1
ATOM 1042 O O . ASP B 1 12 ? 32.047 17.370 15.779 1.00 77.34 12 ASP B O 1
ATOM 1047 N N . VAL B 1 13 ? 31.469 19.448 15.120 1.00 69.43 13 VAL B N 1
ATOM 1048 C CA . VAL B 1 13 ? 30.093 19.114 14.766 1.00 66.98 13 VAL B CA 1
ATOM 1049 C C . VAL B 1 13 ? 30.027 18.912 13.257 1.00 69.92 13 VAL B C 1
ATOM 1050 O O . VAL B 1 13 ? 30.550 19.731 12.491 1.00 63.69 13 VAL B O 1
ATOM 1054 N N . GLN B 1 14 ? 29.400 17.819 12.825 1.00 68.94 14 GLN B N 1
ATOM 1055 C CA . GLN B 1 14 ? 29.255 17.563 11.396 1.00 66.35 14 GLN B CA 1
ATOM 1056 C C . GLN B 1 14 ? 28.256 18.542 10.792 1.00 63.69 14 GLN B C 1
ATOM 1057 O O . GLN B 1 14 ? 27.092 18.598 11.207 1.00 60.55 14 GLN B O 1
ATOM 1062 N N . ILE B 1 15 ? 28.716 19.322 9.821 1.00 60.19 15 ILE B N 1
ATOM 1063 C CA . ILE B 1 15 ? 27.855 20.237 9.081 1.00 58.17 15 ILE B CA 1
ATOM 1064 C C . ILE B 1 15 ? 27.883 19.823 7.615 1.00 58.09 15 ILE B C 1
ATOM 1065 O O . ILE B 1 15 ? 28.743 20.294 6.856 1.00 57.20 15 ILE B O 1
ATOM 1070 N N . PRO B 1 16 ? 26.987 18.938 7.181 1.00 59.01 16 PRO B N 1
ATOM 1071 C CA . PRO B 1 16 ? 26.987 18.520 5.771 1.00 53.33 16 PRO B CA 1
ATOM 1072 C C . PRO B 1 16 ? 26.772 19.714 4.856 1.00 49.56 16 PRO B C 1
ATOM 1073 O O . PRO B 1 16 ? 25.881 20.535 5.082 1.00 55.03 16 PRO B O 1
ATOM 1077 N N . ASN B 1 17 ? 27.610 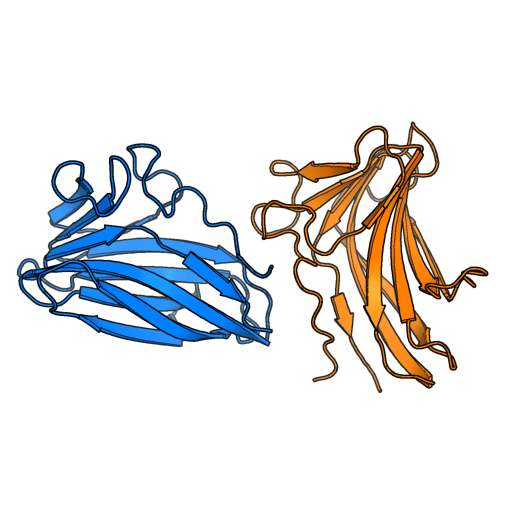19.839 3.838 1.00 53.03 17 ASN B N 1
ATOM 1078 C CA . ASN B 1 17 ? 27.534 20.949 2.870 1.00 52.80 17 ASN B CA 1
ATOM 1079 C C . ASN B 1 17 ? 27.907 22.292 3.451 1.00 54.82 17 ASN B C 1
ATOM 1080 O O . ASN B 1 17 ? 27.637 23.321 2.851 1.00 50.19 17 ASN B O 1
ATOM 1085 N N . GLY B 1 18 ? 28.507 22.295 4.625 1.00 55.92 18 GLY B N 1
ATOM 1086 C CA . GLY B 1 18 ? 29.015 23.551 5.145 1.00 46.79 18 GLY B CA 1
ATOM 1087 C C . GLY B 1 18 ? 30.112 24.152 4.294 1.00 49.99 18 GLY B C 1
ATOM 1088 O O . GLY B 1 18 ? 30.353 25.361 4.372 1.00 51.00 18 GLY B O 1
ATOM 1089 N N . ASP B 1 19 ? 30.775 23.334 3.478 1.00 53.30 19 ASP B N 1
ATOM 1090 C CA . ASP B 1 19 ? 31.778 23.788 2.525 1.00 51.58 19 ASP B CA 1
ATOM 1091 C C . ASP B 1 19 ? 31.197 24.068 1.143 1.00 52.80 19 ASP B C 1
ATOM 1092 O O . ASP B 1 19 ? 31.945 24.457 0.237 1.00 56.29 19 ASP B O 1
ATOM 1097 N N . PHE B 1 20 ? 29.892 23.865 0.960 1.00 50.83 20 PHE B N 1
ATOM 1098 C CA . PHE B 1 20 ? 29.178 24.046 -0.303 1.00 54.43 20 PHE B CA 1
ATOM 1099 C C . PHE B 1 20 ? 29.693 23.139 -1.416 1.00 52.71 20 PHE B C 1
ATOM 1100 O O . PHE B 1 20 ? 29.300 23.310 -2.577 1.00 53.64 20 PHE B O 1
ATOM 1108 N N . GLU B 1 21 ? 30.499 22.154 -1.070 1.00 52.14 21 GLU B N 1
ATOM 1109 C CA . GLU B 1 21 ? 31.114 21.308 -2.084 1.00 52.56 21 GLU B CA 1
ATOM 1110 C C . GLU B 1 21 ? 30.189 20.326 -2.789 1.00 52.80 21 GLU B C 1
ATOM 1111 O O . GLU B 1 21 ? 30.649 19.521 -3.577 1.00 52.17 21 GLU B O 1
ATOM 1117 N N . THR B 1 22 ? 28.899 20.449 -2.578 1.00 49.23 22 THR B N 1
ATOM 1118 C CA . THR B 1 22 ? 27.970 19.617 -3.295 1.00 53.21 22 THR B CA 1
ATOM 1119 C C . THR B 1 22 ? 27.660 20.288 -4.597 1.00 53.33 22 THR B C 1
ATOM 1120 O O . THR B 1 22 ? 27.222 19.643 -5.536 1.00 65.42 22 THR B O 1
ATOM 1124 N N . GLY B 1 23 ? 27.890 21.588 -4.667 1.00 51.54 23 GLY B N 1
ATOM 1125 C CA . GLY B 1 23 ? 27.562 22.338 -5.857 1.00 51.72 23 GLY B CA 1
ATOM 1126 C C . GLY B 1 23 ? 26.133 22.768 -5.765 1.00 55.37 23 GLY B C 1
ATOM 1127 O O . GLY B 1 23 ? 25.579 23.295 -6.713 1.00 62.42 23 GLY B O 1
ATOM 1128 N N . ASN B 1 24 ? 25.530 22.555 -4.614 1.00 30.00 24 ASN B N 1
ATOM 1129 C CA . ASN B 1 24 ? 24.140 22.863 -4.429 1.00 30.00 24 ASN B CA 1
ATOM 1130 C C . ASN B 1 24 ? 23.980 23.621 -3.143 1.00 30.00 24 ASN B C 1
ATOM 1131 O O . ASN B 1 24 ? 24.942 23.825 -2.426 1.00 30.00 24 ASN B O 1
ATOM 1136 N N . LEU B 1 25 ? 22.771 24.053 -2.842 1.00 54.75 25 LEU B N 1
ATOM 1137 C CA . LEU B 1 25 ? 22.516 24.708 -1.584 1.00 55.63 25 LEU B CA 1
ATOM 1138 C C . LEU B 1 25 ? 21.775 23.690 -0.759 1.00 57.02 25 LEU B C 1
ATOM 1139 O O . LEU B 1 25 ? 20.938 24.029 0.063 1.00 55.28 25 LEU B O 1
ATOM 1144 N N . SER B 1 26 ? 22.085 22.427 -0.988 1.00 55.32 26 SER B N 1
ATOM 1145 C CA . SER B 1 26 ? 21.473 21.369 -0.227 1.00 52.06 26 SER B CA 1
ATOM 1146 C C . SER B 1 26 ? 21.846 21.517 1.213 1.00 57.50 26 SER B C 1
ATOM 1147 O O . SER B 1 26 ? 22.906 22.016 1.538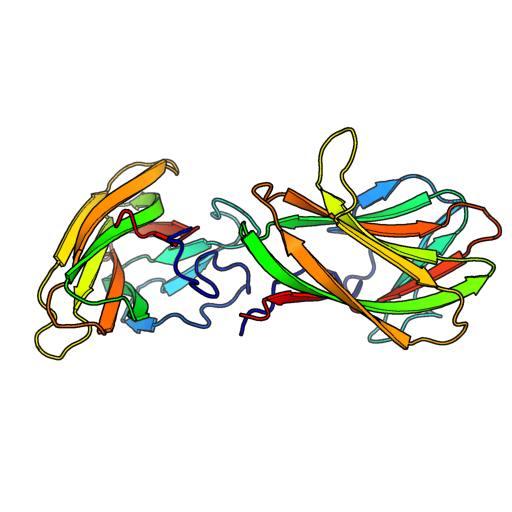 1.00 54.29 26 SER B O 1
ATOM 1150 N N . GLY B 1 27 ? 20.969 21.061 2.087 1.00 58.33 27 GLY B N 1
ATOM 1151 C CA . GLY B 1 27 ? 21.253 21.205 3.500 1.00 54.18 27 GLY B CA 1
ATOM 1152 C C . GLY B 1 27 ? 21.254 22.627 4.008 1.00 56.00 27 GLY B C 1
ATOM 1153 O O . GLY B 1 27 ? 21.615 22.855 5.169 1.00 57.02 27 GLY B O 1
ATOM 1154 N N . TRP B 1 28 ? 20.868 23.593 3.182 1.00 55.13 28 TRP B N 1
ATOM 1155 C CA . TRP B 1 28 ? 20.795 24.988 3.582 1.00 53.20 28 TRP B CA 1
ATOM 1156 C C . TRP B 1 28 ? 19.345 25.450 3.547 1.00 50.42 28 TRP B C 1
ATOM 1157 O O . TRP B 1 28 ? 18.453 24.744 3.074 1.00 57.59 28 TRP B O 1
ATOM 1168 N N . THR B 1 29 ? 19.109 26.623 4.129 1.00 53.61 29 THR B N 1
ATOM 1169 C CA . THR B 1 29 ? 17.828 27.317 4.058 1.00 52.27 29 THR B CA 1
ATOM 1170 C C . THR B 1 29 ? 18.139 28.797 3.883 1.00 54.80 29 THR B C 1
ATOM 1171 O O . THR B 1 29 ? 19.279 29.180 3.604 1.00 59.35 29 THR B O 1
ATOM 1175 N N . GLY B 1 30 ? 17.137 29.636 4.062 1.00 51.30 30 GLY B N 1
ATOM 1176 C CA . GLY B 1 30 ? 17.321 31.062 3.911 1.00 49.73 30 GLY B CA 1
ATOM 1177 C C . GLY B 1 30 ? 16.050 31.705 3.397 1.00 51.72 30 GLY B C 1
ATOM 1178 O O . GLY B 1 30 ? 14.986 31.099 3.410 1.00 50.49 30 GLY B O 1
ATOM 1179 N N . TRP B 1 31 ? 16.204 32.945 2.992 1.00 53.19 31 TRP B N 1
ATOM 1180 C CA . TRP B 1 31 ? 15.080 33.691 2.552 1.00 55.88 31 TRP B CA 1
ATOM 1181 C C . TRP B 1 31 ? 15.593 34.833 1.746 1.00 59.72 31 TRP B C 1
ATOM 1182 O O . TRP B 1 31 ? 16.694 35.312 1.961 1.00 58.13 31 TRP B O 1
ATOM 1193 N N . GLY B 1 32 ? 14.795 35.277 0.802 1.00 60.53 32 GLY B N 1
ATOM 1194 C CA . GLY B 1 32 ? 15.165 36.432 0.031 1.00 60.97 32 GLY B CA 1
ATOM 1195 C C . GLY B 1 32 ? 16.412 36.399 -0.784 1.00 65.13 32 GLY B C 1
ATOM 1196 O O . GLY B 1 32 ? 16.878 35.348 -1.192 1.00 58.00 32 GLY B O 1
ATOM 1197 N N . GLY B 1 33 ? 16.929 37.577 -1.064 1.00 62.98 33 GLY B N 1
ATOM 1198 C CA . GLY B 1 33 ? 18.153 37.669 -1.808 1.00 57.50 33 GLY B CA 1
ATOM 1199 C C . GLY B 1 33 ? 18.073 38.096 -3.241 1.00 70.35 33 GLY B C 1
ATOM 1200 O O . GLY B 1 33 ? 17.374 37.478 -4.027 1.00 64.50 33 GLY B O 1
ATOM 1201 N N . THR B 1 34 ? 18.775 39.163 -3.593 1.00 66.31 34 THR B N 1
ATOM 1202 C CA . THR B 1 34 ? 18.849 39.513 -4.981 1.00 65.53 34 THR B CA 1
ATOM 1203 C C . THR B 1 34 ? 19.632 38.360 -5.556 1.00 64.96 34 THR B C 1
ATOM 1204 O O . THR B 1 34 ? 19.442 38.003 -6.709 1.00 69.53 34 THR B O 1
ATOM 1208 N N . ILE B 1 35 ? 20.508 37.760 -4.755 1.00 64.20 35 ILE B N 1
ATOM 1209 C CA . ILE B 1 35 ? 21.250 36.582 -5.165 1.00 58.23 35 ILE B CA 1
ATOM 1210 C C . ILE B 1 35 ? 21.381 35.648 -3.997 1.00 61.57 35 ILE B C 1
ATOM 1211 O O . ILE B 1 35 ? 22.021 35.986 -3.020 1.00 68.41 35 ILE B O 1
ATOM 1216 N N . ARG B 1 36 ? 20.748 34.494 -4.057 1.00 60.37 36 ARG B N 1
ATOM 1217 C CA . ARG B 1 36 ? 20.926 33.496 -3.030 1.00 50.71 36 ARG B CA 1
ATOM 1218 C C . ARG B 1 36 ? 21.304 32.320 -3.859 1.00 55.66 36 ARG B C 1
ATOM 1219 O O . ARG B 1 36 ? 20.443 31.606 -4.345 1.00 64.37 36 ARG B O 1
ATOM 1227 N N . ASP B 1 37 ? 22.590 32.079 -3.996 1.00 54.20 37 ASP B N 1
ATOM 1228 C CA . ASP B 1 37 ? 23.067 31.071 -4.929 1.00 57.67 37 ASP B CA 1
ATOM 1229 C C . ASP B 1 37 ? 24.455 30.643 -4.478 1.00 59.46 37 ASP B C 1
ATOM 1230 O O . ASP B 1 37 ? 25.043 31.240 -3.572 1.00 55.58 37 ASP B O 1
ATOM 1235 N N . ILE B 1 38 ? 25.019 29.681 -5.188 1.00 59.67 38 ILE B N 1
ATOM 1236 C CA . ILE B 1 38 ? 26.376 29.294 -4.917 1.00 56.20 38 ILE B CA 1
ATOM 1237 C C . ILE B 1 38 ? 27.243 30.044 -5.892 1.00 50.62 38 ILE B C 1
ATOM 1238 O O . ILE B 1 38 ? 26.747 30.753 -6.749 1.00 60.59 38 ILE B O 1
ATOM 1243 N N . THR B 1 39 ? 28.542 29.908 -5.755 1.00 52.71 39 THR B N 1
ATOM 1244 C CA . THR B 1 39 ? 29.477 30.555 -6.659 1.00 50.31 39 THR B CA 1
ATOM 1245 C C . THR B 1 39 ? 30.628 29.610 -6.942 1.00 54.42 39 THR B C 1
ATOM 1246 O O . THR B 1 39 ? 30.964 28.747 -6.127 1.00 51.02 39 THR B O 1
ATOM 1250 N N . ALA B 1 40 ? 31.219 29.774 -8.112 1.00 52.90 40 ALA B N 1
ATOM 1251 C CA . ALA B 1 40 ? 32.385 28.991 -8.483 1.00 51.44 40 ALA B CA 1
ATOM 1252 C C . ALA B 1 40 ? 33.621 29.845 -8.692 1.00 52.77 40 ALA B C 1
ATOM 1253 O O . ALA B 1 40 ? 34.723 29.422 -8.337 1.00 56.48 40 ALA B O 1
ATOM 1255 N N . THR B 1 41 ? 33.465 31.049 -9.246 1.00 55.31 41 THR B N 1
ATOM 1256 C CA . THR B 1 41 ? 34.598 31.949 -9.401 1.00 57.02 41 THR B CA 1
ATOM 1257 C C . THR B 1 41 ? 35.024 32.581 -8.083 1.00 58.50 41 THR B C 1
ATOM 1258 O O . THR B 1 41 ? 36.187 32.974 -7.948 1.00 61.26 41 THR B O 1
ATOM 1262 N N . ASN B 1 42 ? 34.119 32.680 -7.110 1.00 53.75 42 ASN B N 1
ATOM 1263 C CA . ASN B 1 42 ? 34.365 33.402 -5.868 1.00 55.19 42 ASN B CA 1
ATOM 1264 C C . ASN B 1 42 ? 34.285 32.474 -4.661 1.00 60.22 42 ASN B C 1
ATOM 1265 O O . ASN B 1 42 ? 33.698 32.813 -3.633 1.00 57.09 42 ASN B O 1
ATOM 1270 N N . ALA B 1 43 ? 34.875 31.289 -4.772 1.00 57.48 43 ALA B N 1
ATOM 1271 C CA . ALA B 1 43 ? 34.946 30.349 -3.664 1.00 57.15 43 ALA B CA 1
ATOM 1272 C C . ALA B 1 43 ? 36.266 30.510 -2.920 1.00 55.50 43 ALA B C 1
ATOM 1273 O O . ALA B 1 43 ? 37.277 30.917 -3.495 1.00 56.03 43 ALA B O 1
ATOM 1275 N N . TYR B 1 44 ? 36.246 30.198 -1.622 1.00 59.37 44 TYR B N 1
ATOM 1276 C CA . TYR B 1 44 ? 37.491 30.212 -0.861 1.00 54.04 44 TYR B CA 1
ATOM 1277 C C . TYR B 1 44 ? 38.258 28.905 -1.028 1.00 52.28 44 TYR B C 1
ATOM 1278 O O . TYR B 1 44 ? 39.492 28.910 -1.102 1.00 49.31 44 TYR B O 1
ATOM 1287 N N . GLU B 1 45 ? 37.545 27.782 -1.075 1.00 47.33 45 GLU B N 1
ATOM 1288 C CA . GLU B 1 45 ? 38.164 26.471 -1.193 1.00 48.27 45 GLU B CA 1
ATOM 1289 C C . GLU B 1 45 ? 37.203 25.535 -1.903 1.00 47.95 45 GLU B C 1
ATOM 1290 O O . GLU B 1 45 ? 35.984 25.720 -1.867 1.00 54.25 45 GLU B O 1
ATOM 1296 N N . GLY B 1 46 ? 37.771 24.506 -2.521 1.00 45.24 46 GLY B N 1
ATOM 1297 C CA . GLY B 1 46 ? 36.956 23.633 -3.322 1.00 45.07 46 GLY B CA 1
ATOM 1298 C C . GLY B 1 46 ? 36.427 24.399 -4.522 1.00 53.31 46 GLY B C 1
ATOM 1299 O O . GLY B 1 46 ? 36.972 25.426 -4.942 1.00 45.39 46 GLY B O 1
ATOM 1300 N N . GLY B 1 47 ? 35.332 23.886 -5.070 1.00 52.45 47 GLY B N 1
ATOM 1301 C CA . GLY B 1 47 ? 34.713 24.520 -6.212 1.00 45.77 47 GLY B CA 1
ATOM 1302 C C . GLY B 1 47 ? 33.600 25.487 -5.899 1.00 55.91 47 GLY B C 1
ATOM 1303 O O . GLY B 1 47 ? 33.127 26.166 -6.814 1.00 49.01 47 GLY B O 1
ATOM 1304 N N . PHE B 1 48 ? 33.161 25.587 -4.640 1.00 52.28 48 PHE B N 1
ATOM 1305 C CA . PHE B 1 48 ? 31.951 26.348 -4.365 1.00 48.61 48 PHE B CA 1
ATOM 1306 C C . PHE B 1 48 ? 32.007 27.062 -3.019 1.00 55.91 48 PHE B C 1
ATOM 1307 O O . PHE B 1 48 ? 32.602 26.581 -2.046 1.00 57.33 48 PHE B O 1
ATOM 1315 N N . ALA B 1 49 ? 31.369 28.230 -2.998 1.00 50.27 49 ALA B N 1
ATOM 1316 C CA . ALA B 1 49 ? 31.052 28.967 -1.788 1.00 56.13 49 ALA B CA 1
ATOM 1317 C C . ALA B 1 49 ? 29.634 29.494 -1.938 1.00 57.51 49 ALA B C 1
ATOM 1318 O O . ALA B 1 49 ? 29.042 29.438 -3.017 1.00 55.15 49 ALA B O 1
ATOM 1320 N N . GLY B 1 50 ? 29.075 29.993 -0.833 1.00 57.26 50 GLY B N 1
ATOM 1321 C CA . GLY B 1 50 ? 27.740 30.560 -0.853 1.00 53.33 50 GLY B CA 1
ATOM 1322 C C . GLY B 1 50 ? 27.805 32.035 -1.191 1.00 52.25 50 GLY B C 1
ATOM 1323 O O . GLY B 1 50 ? 28.638 32.767 -0.654 1.00 61.80 50 GLY B O 1
ATOM 1324 N N . HIS B 1 51 ? 26.919 32.468 -2.081 1.00 50.03 51 HIS B N 1
ATOM 1325 C CA . HIS B 1 51 ? 26.908 33.834 -2.589 1.00 53.21 51 HIS B CA 1
ATOM 1326 C C . HIS B 1 51 ? 25.576 34.473 -2.230 1.00 56.47 51 HIS B C 1
ATOM 1327 O O . HIS B 1 51 ? 24.517 33.962 -2.610 1.00 52.53 51 HIS B O 1
ATOM 1334 N N . ILE B 1 52 ? 25.611 35.613 -1.530 1.00 57.72 52 ILE B N 1
ATOM 1335 C CA . ILE B 1 52 ? 24.399 36.350 -1.144 1.00 59.03 52 ILE B CA 1
ATOM 1336 C C . ILE B 1 52 ? 24.512 37.827 -1.500 1.00 60.16 52 ILE B C 1
ATOM 1337 O O . ILE B 1 52 ? 25.570 38.417 -1.337 1.00 59.04 52 ILE B O 1
ATOM 1342 N N . LYS B 1 53 ? 23.433 38.431 -1.997 1.00 63.76 53 LYS B N 1
ATOM 1343 C CA . LYS B 1 53 ? 23.523 39.827 -2.458 1.00 63.01 53 LYS B CA 1
ATOM 1344 C C . LYS B 1 53 ? 22.502 40.810 -1.945 1.00 65.27 53 LYS B C 1
ATOM 1345 O O . LYS B 1 53 ? 22.583 41.987 -2.249 1.00 63.27 53 LYS B O 1
ATOM 1351 N N . GLY B 1 54 ? 21.472 40.395 -1.265 1.00 30.00 54 GLY B N 1
ATOM 1352 C CA . GLY B 1 54 ? 20.589 41.445 -0.809 1.00 30.00 54 GLY B CA 1
ATOM 1353 C C . GLY B 1 54 ? 19.182 41.163 -0.436 1.00 30.00 54 GLY B C 1
ATOM 1354 O O . GLY B 1 54 ? 18.495 40.441 -1.133 1.00 30.00 54 GLY B O 1
ATOM 1355 N N . ALA B 1 55 ? 18.747 41.760 0.657 1.00 30.00 55 ALA B N 1
ATOM 1356 C CA . ALA B 1 55 ? 17.428 41.505 1.135 1.00 30.00 55 ALA B CA 1
ATOM 1357 C C . ALA B 1 55 ? 17.327 40.024 1.311 1.00 30.00 55 ALA B C 1
ATOM 1358 O O . ALA B 1 55 ? 16.415 39.393 0.799 1.00 30.00 55 ALA B O 1
ATOM 1360 N N . GLY B 1 56 ? 18.280 39.458 2.032 1.00 67.68 56 GLY B N 1
ATOM 1361 C CA . GLY B 1 56 ? 18.263 38.035 2.259 1.00 60.85 56 GLY B CA 1
ATOM 1362 C C . GLY B 1 56 ? 19.426 37.475 3.016 1.00 61.94 56 GLY B C 1
ATOM 1363 O O . GLY B 1 56 ? 20.315 38.200 3.441 1.00 59.15 56 GLY B O 1
ATOM 1364 N N . ALA B 1 57 ? 19.429 36.166 3.166 1.00 57.63 57 ALA B N 1
ATOM 1365 C CA . ALA B 1 57 ? 20.483 35.528 3.935 1.00 57.24 57 ALA B CA 1
ATOM 1366 C C . ALA B 1 57 ? 20.482 34.037 3.640 1.00 58.32 57 ALA B C 1
ATOM 1367 O O . ALA B 1 57 ? 19.417 33.423 3.528 1.00 52.23 57 ALA B O 1
ATOM 1369 N N . HIS B 1 58 ? 21.676 33.466 3.511 1.00 58.92 58 HIS B N 1
ATOM 1370 C CA . HIS B 1 58 ? 21.822 32.026 3.658 1.00 59.36 58 HIS B CA 1
ATOM 1371 C C . HIS B 1 58 ? 21.706 31.661 5.133 1.00 62.39 58 HIS B C 1
ATOM 1372 O O . HIS B 1 58 ? 22.281 32.327 5.999 1.00 62.02 58 HIS B O 1
ATOM 1379 N N . GLU B 1 59 ? 20.947 30.609 5.424 1.00 60.67 59 GLU B N 1
ATOM 1380 C CA . GLU B 1 59 ? 20.731 30.185 6.800 1.00 57.43 59 GLU B CA 1
ATOM 1381 C C . GLU B 1 59 ? 20.839 28.670 6.876 1.00 61.01 59 GLU B C 1
ATOM 1382 O O . GLU B 1 59 ? 20.427 27.966 5.951 1.00 59.72 59 GLU B O 1
ATOM 1388 N N . LYS B 1 60 ? 21.409 28.165 7.969 1.00 60.86 60 LYS B N 1
ATOM 1389 C CA . LYS B 1 60 ? 21.612 26.729 8.112 1.00 56.93 60 LYS B CA 1
ATOM 1390 C C . LYS B 1 60 ? 21.239 26.283 9.517 1.00 63.90 60 LYS B C 1
ATOM 1391 O O . LYS B 1 60 ? 21.693 26.871 10.502 1.00 57.88 60 LYS B O 1
ATOM 1397 N N . GLU B 1 61 ? 20.428 25.234 9.599 1.00 61.73 61 GLU B N 1
ATOM 1398 C CA . GLU B 1 61 ? 19.981 24.691 10.869 1.00 62.60 61 GLU B CA 1
ATOM 1399 C C . GLU B 1 61 ? 21.003 23.699 11.408 1.00 67.96 61 GLU B C 1
ATOM 1400 O O . GLU B 1 61 ? 21.550 22.883 10.659 1.00 63.77 61 GLU B O 1
ATOM 1406 N N . VAL B 1 62 ? 21.264 23.789 12.715 1.00 61.94 62 VAL B N 1
ATOM 1407 C CA . VAL B 1 62 ? 22.184 22.899 13.413 1.00 60.27 62 VAL B CA 1
ATOM 1408 C C . VAL B 1 62 ? 21.563 22.504 14.747 1.00 69.90 62 VAL B C 1
ATOM 1409 O O . VAL B 1 62 ? 20.779 23.254 15.338 1.00 63.61 62 VAL B O 1
ATOM 1413 N N . SER B 1 63 ? 21.923 21.315 15.225 1.00 64.40 63 SER B N 1
ATOM 1414 C CA . SER B 1 63 ? 21.423 20.776 16.488 1.00 70.78 63 SER B CA 1
ATOM 1415 C C . SER B 1 63 ? 22.618 20.529 17.402 1.00 69.43 63 SER B C 1
ATOM 1416 O O . SER B 1 63 ? 23.304 19.510 17.278 1.00 71.17 63 SER B O 1
ATOM 1419 N N . LEU B 1 64 ? 22.860 21.457 18.321 1.00 68.83 64 LEU B N 1
ATOM 1420 C CA . LEU B 1 64 ? 24.003 21.395 19.216 1.00 65.35 64 LEU B CA 1
ATOM 1421 C C . LEU B 1 64 ? 23.586 20.860 20.584 1.00 68.68 64 LEU B C 1
ATOM 1422 O O . LEU B 1 64 ? 22.415 20.584 20.848 1.00 66.53 64 LEU B O 1
ATOM 1427 N N . ARG B 1 65 ? 24.565 20.717 21.461 1.00 66.10 65 ARG B N 1
ATOM 1428 C CA . ARG B 1 65 ? 24.314 20.240 22.809 1.00 61.46 65 ARG B CA 1
ATOM 1429 C C . ARG B 1 65 ? 23.988 21.406 23.738 1.00 69.39 65 ARG B C 1
ATOM 1430 O O . ARG B 1 65 ? 24.490 22.520 23.550 1.00 64.37 65 ARG B O 1
ATOM 1438 N N . PRO B 1 66 ? 23.141 21.182 24.743 1.00 72.84 66 PRO B N 1
ATOM 1439 C CA . PRO B 1 66 ? 22.756 22.278 25.640 1.00 65.66 66 PRO B CA 1
ATOM 1440 C C . PRO B 1 66 ? 23.903 22.705 26.541 1.00 63.89 66 PRO B C 1
ATOM 1441 O O . PRO B 1 66 ? 24.799 21.921 26.861 1.00 66.67 66 PRO B O 1
ATOM 1445 N N . ASN B 1 67 ? 23.863 23.982 26.933 1.00 57.75 67 ASN B N 1
ATOM 1446 C CA . ASN B 1 67 ? 24.771 24.557 27.928 1.00 61.69 67 ASN B CA 1
ATOM 1447 C C . ASN B 1 67 ? 26.233 24.220 27.639 1.00 63.20 67 ASN B C 1
ATOM 1448 O O . ASN B 1 67 ? 27.017 23.917 28.542 1.00 59.90 67 ASN B O 1
ATOM 1453 N N . THR B 1 68 ? 26.608 24.283 26.366 1.00 60.67 68 THR B N 1
ATOM 1454 C CA . THR B 1 68 ? 27.969 24.014 25.934 1.00 56.52 68 THR B CA 1
ATOM 1455 C C . THR B 1 68 ? 28.567 25.282 25.336 1.00 52.46 68 THR B C 1
ATOM 1456 O O . THR B 1 68 ? 27.848 26.201 24.936 1.00 56.19 68 THR B O 1
ATOM 1460 N N . GLN B 1 69 ? 29.895 25.345 25.316 1.00 52.46 69 GLN B N 1
ATOM 1461 C CA . GLN B 1 69 ? 30.610 26.406 24.621 1.00 60.05 69 GLN B CA 1
ATOM 1462 C C . GLN B 1 69 ? 31.055 25.953 23.237 1.00 55.50 69 GLN B C 1
ATOM 1463 O O . GLN B 1 69 ? 31.489 24.814 23.047 1.00 55.99 69 GLN B O 1
ATOM 1469 N N . TYR B 1 70 ? 30.951 26.865 22.276 1.00 56.76 70 TYR B N 1
ATOM 1470 C CA . TYR B 1 70 ? 31.207 26.554 20.880 1.00 59.87 70 TYR B CA 1
ATOM 1471 C C . TYR B 1 70 ? 31.925 27.718 20.216 1.00 55.04 70 TYR B C 1
ATOM 1472 O O . TYR B 1 70 ? 31.862 28.862 20.674 1.00 52.94 70 TYR B O 1
ATOM 1481 N N . VAL B 1 71 ? 32.609 27.406 19.120 1.00 53.69 71 VAL B N 1
ATOM 1482 C CA . VAL B 1 71 ? 33.126 28.407 18.195 1.00 54.62 71 VAL B CA 1
ATOM 1483 C C . VAL B 1 71 ? 32.410 28.215 16.865 1.00 52.16 71 VAL B C 1
ATOM 1484 O O . VAL B 1 71 ? 32.487 27.135 16.264 1.00 53.06 71 VAL B O 1
ATOM 1488 N N . LEU B 1 72 ? 31.705 29.249 16.415 1.00 54.42 72 LEU B N 1
ATOM 1489 C CA . LEU B 1 72 ? 31.130 29.290 15.074 1.00 53.94 72 LEU B CA 1
ATOM 1490 C C . LEU B 1 72 ? 32.104 30.029 14.164 1.00 51.94 72 LEU B C 1
ATOM 1491 O O . LEU B 1 72 ? 32.436 31.191 14.425 1.00 54.14 72 LEU B O 1
ATOM 1496 N N . SER B 1 73 ? 32.575 29.357 13.112 1.00 52.18 73 SER B N 1
ATOM 1497 C CA . SER B 1 73 ? 33.561 29.955 12.222 1.00 50.19 73 SER B CA 1
ATOM 1498 C C . SER B 1 73 ? 33.198 29.715 10.763 1.00 52.86 73 SER B C 1
ATOM 1499 O O . SER B 1 73 ? 32.540 28.730 10.417 1.00 53.44 73 SER B O 1
ATOM 1502 N N . ALA B 1 74 ? 33.648 30.634 9.911 1.00 49.13 74 ALA B N 1
ATOM 1503 C CA . ALA B 1 74 ? 33.489 30.524 8.467 1.00 55.66 74 ALA B CA 1
ATOM 1504 C C . ALA B 1 74 ? 34.441 31.502 7.800 1.00 49.83 74 ALA B C 1
ATOM 1505 O O . ALA B 1 74 ? 34.801 32.528 8.380 1.00 47.28 74 ALA B O 1
ATOM 1507 N N . TYR B 1 75 ? 34.851 31.171 6.579 1.00 56.10 75 TYR B N 1
ATOM 1508 C CA . TYR B 1 75 ? 35.590 32.114 5.751 1.00 48.48 75 TYR B CA 1
ATOM 1509 C C . TYR B 1 75 ? 34.591 32.982 5.004 1.00 42.65 75 TYR B C 1
ATOM 1510 O O . TYR B 1 75 ? 33.652 32.467 4.391 1.00 48.57 75 TYR B O 1
ATOM 1519 N N . ILE B 1 76 ? 34.769 34.297 5.095 1.00 47.44 76 ILE B N 1
ATOM 1520 C CA . ILE B 1 76 ? 33.813 35.258 4.562 1.00 46.67 76 ILE B CA 1
ATOM 1521 C C . ILE B 1 76 ? 34.569 36.347 3.819 1.00 50.73 76 ILE B C 1
ATOM 1522 O O . ILE B 1 76 ? 35.598 36.842 4.294 1.00 51.05 76 ILE B O 1
ATOM 1527 N N . LYS B 1 77 ? 34.061 36.694 2.638 1.00 57.65 77 LYS B N 1
ATOM 1528 C CA . LYS B 1 77 ? 34.524 37.802 1.819 1.00 49.09 77 LYS B CA 1
ATOM 1529 C C . LYS B 1 77 ? 33.338 38.717 1.552 1.00 51.59 77 LYS B C 1
ATOM 1530 O O . LYS B 1 77 ? 32.231 38.242 1.284 1.00 51.87 77 LYS B O 1
ATOM 1536 N N . VAL B 1 78 ? 33.559 40.024 1.640 1.00 51.02 78 VAL B N 1
ATOM 1537 C CA . VAL B 1 78 ? 32.511 41.015 1.417 1.00 54.83 78 VAL B CA 1
ATOM 1538 C C . VAL B 1 78 ? 32.797 41.733 0.105 1.00 60.73 78 VAL B C 1
ATOM 1539 O O . VAL B 1 78 ? 33.848 42.369 -0.046 1.00 55.92 78 VAL B O 1
ATOM 1543 N N . ALA B 1 79 ? 31.862 41.629 -0.844 1.00 56.54 79 ALA B N 1
ATOM 1544 C CA . ALA B 1 79 ? 31.989 42.364 -2.098 1.00 65.67 79 ALA B CA 1
ATOM 1545 C C . ALA B 1 79 ? 31.483 43.794 -1.958 1.00 64.04 79 ALA B C 1
ATOM 1546 O O . ALA B 1 79 ? 32.044 44.716 -2.561 1.00 62.83 79 ALA B O 1
ATOM 1548 N N . SER B 1 80 ? 30.437 43.998 -1.160 1.00 64.64 80 SER B N 1
ATOM 1549 C CA . SER B 1 80 ? 29.831 45.312 -1.021 1.00 63.94 80 SER B CA 1
ATOM 1550 C C . SER B 1 80 ? 29.110 45.417 0.317 1.00 58.87 80 SER B C 1
ATOM 1551 O O . SER B 1 80 ? 28.539 44.442 0.812 1.00 59.10 80 SER B O 1
ATOM 1554 N N . GLY B 1 81 ? 29.142 46.619 0.890 1.00 54.71 81 GLY B N 1
ATOM 1555 C CA . GLY B 1 81 ? 28.305 46.915 2.041 1.00 61.79 81 GLY B CA 1
ATOM 1556 C C . GLY B 1 81 ? 28.765 46.191 3.292 1.00 60.97 81 GLY B C 1
ATOM 1557 O O . GLY B 1 81 ? 29.958 46.130 3.608 1.00 58.30 81 GLY B O 1
ATOM 1558 N N . ASN B 1 82 ? 27.802 45.631 4.019 1.00 56.55 82 ASN B N 1
ATOM 1559 C CA . ASN B 1 82 ? 28.075 44.945 5.275 1.00 66.17 82 ASN B CA 1
ATOM 1560 C C . ASN B 1 82 ? 27.336 43.620 5.301 1.00 62.01 82 ASN B C 1
ATOM 1561 O O . ASN B 1 82 ? 26.124 43.573 5.062 1.00 59.83 82 ASN B O 1
ATOM 1566 N N . ILE B 1 83 ? 28.070 42.552 5.594 1.00 58.42 83 ILE B N 1
ATOM 1567 C CA . ILE B 1 83 ? 27.519 41.211 5.724 1.00 58.27 83 ILE B CA 1
ATOM 1568 C C . ILE B 1 83 ? 27.550 40.842 7.201 1.00 65.22 83 ILE B C 1
ATOM 1569 O O . ILE B 1 83 ? 28.567 41.047 7.879 1.00 63.04 83 ILE B O 1
ATOM 1574 N N . ILE B 1 84 ? 26.437 40.321 7.707 1.00 62.71 84 ILE B N 1
ATOM 1575 C CA . ILE B 1 84 ? 26.294 40.006 9.123 1.00 61.19 84 ILE B CA 1
ATOM 1576 C C . ILE B 1 84 ? 26.380 38.494 9.280 1.00 62.72 84 ILE B C 1
ATOM 1577 O O . ILE B 1 84 ? 25.616 37.749 8.651 1.00 59.16 84 ILE B O 1
ATOM 1582 N N . PHE B 1 85 ? 27.307 38.046 10.124 1.00 58.20 85 PHE B N 1
ATOM 1583 C CA . PHE B 1 85 ? 27.555 36.634 10.377 1.00 51.75 85 PHE B CA 1
ATOM 1584 C C . PHE B 1 85 ? 27.254 36.334 11.836 1.00 60.08 85 PHE B C 1
ATOM 1585 O O . PHE B 1 85 ? 27.767 37.015 12.730 1.00 58.74 85 PHE B O 1
ATOM 1593 N N . GLY B 1 86 ? 26.438 35.319 12.078 1.00 57.62 86 GLY B N 1
ATOM 1594 C CA . GLY B 1 86 ? 26.132 34.973 13.447 1.00 57.10 86 GLY B CA 1
ATOM 1595 C C . GLY B 1 86 ? 25.325 33.700 13.536 1.00 59.40 86 GLY B C 1
ATOM 1596 O O . GLY B 1 86 ? 25.138 32.987 12.549 1.00 57.44 86 GLY B O 1
ATOM 1597 N N . ILE B 1 87 ? 24.855 33.421 14.749 1.00 56.99 87 ILE B N 1
ATOM 1598 C CA . ILE B 1 87 ? 24.005 32.270 15.007 1.00 58.95 87 ILE B CA 1
ATOM 1599 C C . ILE B 1 87 ? 22.921 32.707 15.984 1.00 56.06 87 ILE B C 1
ATOM 1600 O O . ILE B 1 87 ? 23.095 33.660 16.750 1.00 59.74 87 ILE B O 1
ATOM 1605 N N . LYS B 1 88 ? 21.778 32.030 15.919 1.00 59.32 88 LYS B N 1
ATOM 1606 C CA . LYS B 1 88 ? 20.623 32.357 16.739 1.00 59.09 88 LYS B CA 1
ATOM 1607 C C . LYS B 1 88 ? 19.817 31.087 16.949 1.00 63.26 88 LYS B C 1
ATOM 1608 O O . LYS B 1 88 ? 20.064 30.060 16.315 1.00 66.27 88 LYS B O 1
ATOM 1614 N N . GLU B 1 89 ? 18.843 31.166 17.846 1.00 6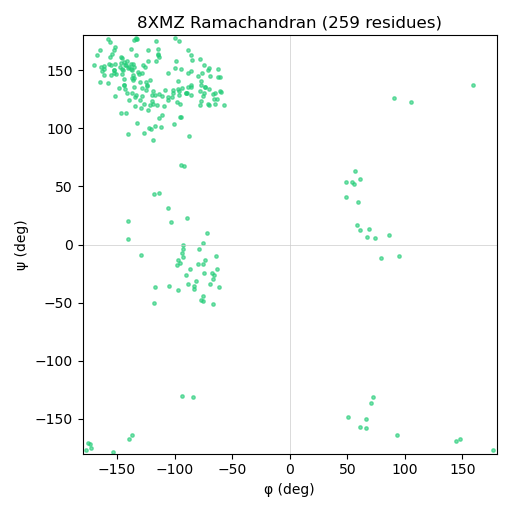9.34 89 GLU B N 1
ATOM 1615 C CA . GLU B 1 89 ? 17.998 30.017 18.129 1.00 73.89 89 GLU B CA 1
ATOM 1616 C C . GLU B 1 89 ? 16.977 29.836 17.013 1.00 69.71 89 GLU B C 1
ATOM 1617 O O . GLU B 1 89 ? 16.446 30.811 16.474 1.00 73.45 89 GLU B O 1
ATOM 1623 N N . ASN B 1 90 ? 16.718 28.579 16.655 1.00 71.01 90 ASN B N 1
ATOM 1624 C CA . ASN B 1 90 ? 15.822 28.261 15.541 1.00 71.90 90 ASN B CA 1
ATOM 1625 C C . ASN B 1 90 ? 14.400 28.069 16.069 1.00 73.38 90 ASN B C 1
ATOM 1626 O O . ASN B 1 90 ? 13.830 26.977 16.061 1.00 74.32 90 ASN B O 1
ATOM 1631 N N . THR B 1 91 ? 13.828 29.177 16.538 1.00 74.02 91 THR B N 1
ATOM 1632 C CA . THR B 1 91 ? 12.502 29.177 17.138 1.00 79.48 91 THR B CA 1
ATOM 1633 C C . THR B 1 91 ? 11.708 30.355 16.595 1.00 74.51 91 THR B C 1
ATOM 1634 O O . THR B 1 91 ? 12.224 31.189 15.845 1.00 76.63 91 THR B O 1
ATOM 1638 N N . ALA B 1 92 ? 10.436 30.421 16.996 1.00 81.79 92 ALA B N 1
ATOM 1639 C CA . ALA B 1 92 ? 9.591 31.547 16.615 1.00 82.48 92 ALA B CA 1
ATOM 1640 C C . ALA B 1 92 ? 10.148 32.858 17.153 1.00 83.43 92 ALA B C 1
ATOM 1641 O O . ALA B 1 92 ? 10.061 33.898 16.489 1.00 85.07 92 ALA B O 1
ATOM 1643 N N . ASN B 1 93 ? 10.727 32.829 18.356 1.00 84.19 93 ASN B N 1
ATOM 1644 C CA . ASN B 1 93 ? 11.330 34.030 18.921 1.00 83.04 93 ASN B CA 1
ATOM 1645 C C . ASN B 1 93 ? 12.666 34.350 18.263 1.00 83.74 93 ASN B C 1
ATOM 1646 O O . ASN B 1 93 ? 12.937 35.512 17.936 1.00 78.52 93 ASN B O 1
ATOM 1647 N N . ALA B 1 94 ? 13.505 33.333 18.061 1.00 81.00 94 ALA B N 1
ATOM 1648 C CA . ALA B 1 94 ? 14.827 33.488 17.451 1.00 78.96 94 ALA B CA 1
ATOM 1649 C C . ALA B 1 94 ? 15.672 34.503 18.225 1.00 80.02 94 ALA B C 1
ATOM 1650 O O . ALA B 1 94 ? 16.050 35.563 17.717 1.00 75.75 94 ALA B O 1
ATOM 1652 N N . GLN B 1 95 ? 15.953 34.159 19.481 1.00 77.22 95 GLN B N 1
ATOM 1653 C CA . GLN B 1 95 ? 16.826 34.985 20.303 1.00 76.99 95 GLN B CA 1
ATOM 1654 C C . GLN B 1 95 ? 18.234 34.982 19.721 1.00 74.80 95 GLN B C 1
ATOM 1655 O O . GLN B 1 95 ? 18.787 33.922 19.410 1.00 66.54 95 GLN B O 1
ATOM 1657 N N . ALA B 1 96 ? 18.801 36.175 19.553 1.00 78.71 96 ALA B N 1
ATOM 1658 C CA . ALA B 1 96 ? 20.173 36.290 19.083 1.00 65.01 96 ALA B CA 1
ATOM 1659 C C . ALA B 1 96 ? 21.124 35.638 20.076 1.00 67.77 96 ALA B C 1
ATOM 1660 O O . ALA B 1 96 ? 20.912 35.689 21.291 1.00 77.84 96 ALA B O 1
ATOM 1662 N N . ILE B 1 97 ? 22.175 35.009 19.554 1.00 63.75 97 ILE B N 1
ATOM 1663 C CA . ILE B 1 97 ? 23.192 34.358 20.371 1.00 66.23 97 ILE B CA 1
ATOM 1664 C C . ILE B 1 97 ? 24.561 34.996 20.162 1.00 61.62 97 ILE B C 1
ATOM 1665 O O . ILE B 1 97 ? 25.250 35.346 21.125 1.00 61.20 97 ILE B O 1
ATOM 1670 N N . ALA B 1 98 ? 24.969 35.154 18.905 1.00 60.00 98 ALA B N 1
ATOM 1671 C CA . ALA B 1 98 ? 26.194 35.857 18.552 1.00 56.55 98 ALA B CA 1
ATOM 1672 C C . ALA B 1 98 ? 26.060 36.339 17.113 1.00 56.52 98 ALA B C 1
ATOM 1673 O O . ALA B 1 98 ? 25.298 35.778 16.324 1.00 49.54 98 ALA B O 1
ATOM 1675 N N . SER B 1 99 ? 26.800 37.397 16.790 1.00 51.74 99 SER B N 1
ATOM 1676 C CA . SER B 1 99 ? 26.749 38.012 15.473 1.00 51.69 99 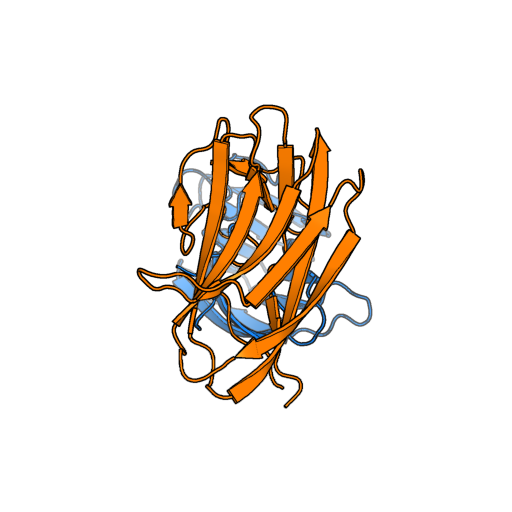SER B CA 1
ATOM 1677 C C . SER B 1 99 ? 27.887 39.018 15.367 1.00 56.60 99 SER B C 1
ATOM 1678 O O . SER B 1 99 ? 28.373 39.536 16.377 1.00 53.76 99 SER B O 1
ATOM 1681 N N . THR B 1 100 ? 28.312 39.277 14.128 1.00 52.58 100 THR B N 1
ATOM 1682 C CA . THR B 1 100 ? 29.361 40.251 13.859 1.00 49.35 100 THR B CA 1
ATOM 1683 C C . THR B 1 100 ? 29.166 40.827 12.462 1.00 61.56 100 THR B C 1
ATOM 1684 O O . THR B 1 100 ? 28.683 40.145 11.553 1.00 60.49 100 THR B O 1
ATOM 1688 N N . THR B 1 101 ? 29.540 42.095 12.304 1.00 62.44 101 THR B N 1
ATOM 1689 C CA . THR B 1 101 ? 29.388 42.813 11.044 1.00 60.41 101 THR B CA 1
ATOM 1690 C C . THR B 1 101 ? 30.726 42.869 10.319 1.00 66.47 101 THR B C 1
ATOM 1691 O O . THR B 1 101 ? 31.741 43.253 10.910 1.00 72.20 101 THR B O 1
ATOM 1695 N N . LEU B 1 102 ? 30.720 42.496 9.040 1.00 62.88 102 LEU B N 1
ATOM 1696 C CA . LEU B 1 102 ? 31.940 42.335 8.264 1.00 61.46 102 LEU B CA 1
ATOM 1697 C C . LEU B 1 102 ? 31.931 43.239 7.037 1.00 63.87 102 LEU B C 1
ATOM 1698 O O . LEU B 1 102 ? 30.893 43.434 6.395 1.00 62.51 102 LEU B O 1
ATOM 1703 N N . ASN B 1 103 ? 33.105 43.799 6.731 1.00 60.07 103 ASN B N 1
ATOM 1704 C CA . ASN B 1 103 ? 33.315 44.599 5.531 1.00 53.60 103 ASN B CA 1
ATOM 1705 C C . ASN B 1 103 ? 34.684 44.314 4.921 1.00 53.56 103 ASN B C 1
ATOM 1706 O O . ASN B 1 103 ? 35.207 45.144 4.169 1.00 54.98 103 ASN B O 1
ATOM 1711 N N . ASN B 1 104 ? 35.279 43.170 5.251 1.00 52.43 104 ASN B N 1
ATOM 1712 C CA . ASN B 1 104 ? 36.606 42.829 4.760 1.00 53.06 104 ASN B CA 1
ATOM 1713 C C . ASN B 1 104 ? 36.531 42.398 3.299 1.00 58.38 104 ASN B C 1
ATOM 1714 O O . ASN B 1 104 ? 35.747 41.515 2.933 1.00 50.39 104 ASN B O 1
ATOM 1719 N N . THR B 1 105 ? 37.364 43.019 2.465 1.00 58.70 105 THR B N 1
ATOM 1720 C CA . THR B 1 105 ? 37.261 42.851 1.022 1.00 54.20 105 THR B CA 1
ATOM 1721 C C . THR B 1 105 ? 37.882 41.551 0.524 1.00 54.30 105 THR B C 1
ATOM 1722 O O . THR B 1 105 ? 37.573 41.127 -0.592 1.00 59.72 105 THR B O 1
ATOM 1726 N N . GLU B 1 106 ? 38.723 40.900 1.321 1.00 59.71 106 GLU B N 1
ATOM 1727 C CA . GLU B 1 106 ? 39.280 39.598 0.987 1.00 56.96 106 GLU B CA 1
ATOM 1728 C C . GLU B 1 106 ? 38.770 38.539 1.960 1.00 61.62 106 GLU B C 1
ATOM 1729 O O . GLU B 1 106 ? 38.235 38.850 3.028 1.00 64.53 106 GLU B O 1
ATOM 1731 N N . TYR B 1 107 ? 38.935 37.274 1.572 1.00 63.64 107 TYR B N 1
ATOM 1732 C CA . TYR B 1 107 ? 38.539 36.166 2.434 1.00 53.78 107 TYR B CA 1
ATOM 1733 C C . TYR B 1 107 ? 39.410 36.130 3.680 1.00 55.75 107 TYR B C 1
ATOM 1734 O O . TYR B 1 107 ? 40.641 36.155 3.590 1.00 52.84 107 TYR B O 1
ATOM 1743 N N . GLN B 1 108 ? 38.766 36.059 4.843 1.00 64.13 108 GLN B N 1
ATOM 1744 C CA . GLN B 1 108 ? 39.451 35.880 6.115 1.00 54.85 108 GLN B CA 1
ATOM 1745 C C . GLN B 1 108 ? 38.557 35.062 7.032 1.00 52.54 108 GLN B C 1
ATOM 1746 O O . GLN B 1 108 ? 37.332 35.065 6.889 1.00 49.71 108 GLN B O 1
ATOM 1752 N N . LYS B 1 109 ? 39.183 34.339 7.958 1.00 52.04 109 LYS B N 1
ATOM 1753 C CA . LYS B 1 109 ? 38.422 33.562 8.925 1.00 50.16 109 LYS B CA 1
ATOM 1754 C C . LYS B 1 109 ? 37.700 34.493 9.888 1.00 47.76 109 LYS B C 1
ATOM 1755 O O . LYS B 1 109 ? 38.193 35.572 10.225 1.00 56.58 109 LYS B O 1
ATOM 1761 N N . VAL B 1 110 ? 36.509 34.084 10.309 1.00 44.73 110 VAL B N 1
ATOM 1762 C CA . VAL B 1 110 ? 35.693 34.849 11.242 1.00 54.45 110 VAL B CA 1
ATOM 1763 C C . VAL B 1 110 ? 35.170 33.876 12.289 1.00 51.87 110 VAL B C 1
ATOM 1764 O O . VAL B 1 110 ? 34.467 32.919 11.951 1.00 55.89 110 VAL B O 1
ATOM 1768 N N . GLU B 1 111 ? 35.520 34.107 13.551 1.00 51.67 111 GLU B N 1
ATOM 1769 C CA . GLU B 1 111 ? 35.165 33.199 14.632 1.00 52.15 111 GLU B CA 1
ATOM 1770 C C . GLU B 1 111 ? 34.408 33.948 15.719 1.00 49.59 111 GLU B C 1
ATOM 1771 O O . GLU B 1 111 ? 34.775 35.068 16.087 1.00 49.54 111 GLU B O 1
ATOM 1777 N N . LEU B 1 112 ? 33.342 33.327 16.222 1.00 51.01 112 LEU B N 1
ATOM 1778 C CA . LEU B 1 112 ? 32.556 33.874 17.324 1.00 51.78 112 LEU B CA 1
ATOM 1779 C C . LEU B 1 112 ? 32.437 32.834 18.428 1.00 50.80 112 LEU B C 1
ATOM 1780 O O . LEU B 1 112 ? 31.914 31.740 18.195 1.00 51.73 112 LEU B O 1
ATOM 1785 N N . SER B 1 113 ? 32.915 33.178 19.623 1.00 56.48 113 SER B N 1
ATOM 1786 C CA . SER B 1 113 ? 32.616 32.385 20.810 1.00 53.44 113 SER B CA 1
ATOM 1787 C C . SER B 1 113 ? 31.173 32.609 21.237 1.00 51.32 113 SER B C 1
ATOM 1788 O O . SER B 1 113 ? 30.690 33.744 21.274 1.00 50.82 113 SER B O 1
ATOM 1791 N N . PHE B 1 114 ? 30.483 31.521 21.571 1.00 53.46 114 PHE B N 1
ATOM 1792 C CA . PHE B 1 114 ? 29.103 31.624 22.028 1.00 56.63 114 PHE B CA 1
ATOM 1793 C C . PHE B 1 114 ? 28.764 30.400 22.866 1.00 53.62 114 PHE B C 1
ATOM 1794 O O . PHE B 1 114 ? 29.449 29.375 22.809 1.00 56.21 114 PHE B O 1
ATOM 1802 N N . THR B 1 115 ? 27.699 30.524 23.653 1.00 56.85 115 THR B N 1
ATOM 1803 C CA . THR B 1 115 ? 27.222 29.449 24.514 1.00 58.54 115 THR B CA 1
ATOM 1804 C C . THR B 1 115 ? 25.760 29.167 24.204 1.00 61.12 115 THR B C 1
ATOM 1805 O O . THR B 1 115 ? 24.975 30.095 23.978 1.00 63.53 115 THR B O 1
ATOM 1809 N N . THR B 1 116 ? 25.397 27.889 24.186 1.00 56.35 116 THR B N 1
ATOM 1810 C CA . THR B 1 116 ? 24.002 27.504 24.034 1.00 58.55 116 THR B CA 1
ATOM 1811 C C . THR B 1 116 ? 23.317 27.487 25.394 1.00 64.39 116 THR B C 1
ATOM 1812 O O . THR B 1 116 ? 23.944 27.231 26.426 1.00 64.24 116 THR B O 1
ATOM 1816 N N . GLY B 1 117 ? 22.021 27.783 25.390 1.00 66.92 117 GLY B N 1
ATOM 1817 C CA . GLY B 1 117 ? 21.230 27.687 26.600 1.00 61.37 117 GLY B CA 1
ATOM 1818 C C . GLY B 1 117 ? 20.551 26.338 26.704 1.00 63.96 117 GLY B C 1
ATOM 1819 O O . GLY B 1 117 ? 21.197 25.297 26.546 1.00 65.78 117 GLY B O 1
ATOM 1820 N N . SER B 1 118 ? 19.246 26.338 26.975 1.00 65.07 118 SER B N 1
ATOM 1821 C CA . SER B 1 118 ? 18.492 25.092 26.917 1.00 70.43 118 SER B CA 1
ATOM 1822 C C . SER B 1 118 ? 18.091 24.749 25.489 1.00 67.67 118 SER B C 1
ATOM 1823 O O . SER B 1 118 ? 18.002 23.565 25.142 1.00 66.77 118 SER B O 1
ATOM 1826 N N . GLU B 1 119 ? 17.857 25.761 24.655 1.00 63.36 119 GLU B N 1
ATOM 1827 C CA . GLU B 1 119 ? 17.485 25.534 23.264 1.00 76.86 119 GLU B CA 1
ATOM 1828 C C . GLU B 1 119 ? 18.622 24.859 22.506 1.00 64.67 119 GLU B C 1
ATOM 1829 O O . GLU B 1 119 ? 19.730 25.395 22.419 1.00 63.61 119 GLU B O 1
ATOM 1835 N N . THR B 1 120 ? 18.341 23.680 21.960 1.00 62.29 120 THR B N 1
ATOM 1836 C CA . THR B 1 120 ? 19.329 22.913 21.217 1.00 68.73 120 THR B CA 1
ATOM 1837 C C . THR B 1 120 ? 19.223 23.093 19.704 1.00 77.98 120 THR B C 1
ATOM 1838 O O . THR B 1 120 ? 20.184 22.782 18.988 1.00 67.72 120 THR B O 1
ATOM 1842 N N . ASN B 1 121 ? 18.097 23.598 19.206 1.00 73.38 121 ASN B N 1
ATOM 1843 C CA . ASN B 1 121 ? 17.911 23.835 17.778 1.00 74.49 121 ASN B CA 1
ATOM 1844 C C . ASN B 1 121 ? 18.274 25.283 17.474 1.00 77.30 121 ASN B C 1
ATOM 1845 O O . ASN B 1 121 ? 17.557 26.208 17.870 1.00 72.56 121 ASN B O 1
ATOM 1850 N N . LEU B 1 122 ? 19.393 25.479 16.785 1.00 70.94 122 LEU B N 1
ATOM 1851 C CA . LEU B 1 122 ? 19.854 26.799 16.387 1.00 66.12 122 LEU B CA 1
ATOM 1852 C C . LEU B 1 122 ? 20.025 26.854 14.874 1.00 73.28 122 LEU B C 1
ATOM 1853 O O . LEU B 1 122 ? 20.019 25.833 14.178 1.00 67.22 122 LEU B O 1
ATOM 1858 N N . LYS B 1 123 ? 20.181 28.070 14.364 1.00 61.17 123 LYS B N 1
ATOM 1859 C CA . LYS B 1 123 ? 20.476 28.250 12.954 1.00 66.81 123 LYS B CA 1
ATOM 1860 C C . LYS B 1 123 ? 21.466 29.393 12.790 1.00 65.46 123 LYS B C 1
ATOM 1861 O O . LYS B 1 123 ? 21.298 30.464 13.384 1.00 62.22 123 LYS B O 1
ATOM 1867 N N . LEU B 1 124 ? 22.528 29.135 12.034 1.00 57.39 124 LEU B N 1
ATOM 1868 C CA . LEU B 1 124 ? 23.492 30.161 11.679 1.00 53.73 124 LEU B CA 1
ATOM 1869 C C . LEU B 1 124 ? 23.005 30.900 10.439 1.00 55.14 124 LEU B C 1
ATOM 1870 O O . LEU B 1 124 ? 22.118 30.434 9.722 1.00 63.58 124 LEU B O 1
ATOM 1875 N N . PHE B 1 125 ? 23.587 32.070 10.192 1.00 51.15 125 PHE B N 1
ATOM 1876 C CA . PHE B 1 125 ? 23.107 32.889 9.091 1.00 59.08 125 PHE B CA 1
ATOM 1877 C C . PHE B 1 125 ? 24.238 33.732 8.525 1.00 61.24 125 PHE B C 1
ATOM 1878 O O . PHE B 1 125 ? 25.146 34.156 9.245 1.00 59.69 125 PHE B O 1
ATOM 1886 N N . LEU B 1 126 ? 24.170 33.963 7.216 1.00 60.57 126 LEU B N 1
ATOM 1887 C CA . LEU B 1 126 ? 25.082 34.855 6.509 1.00 57.46 126 LEU B CA 1
ATOM 1888 C C . LEU B 1 126 ? 24.157 35.883 5.864 1.00 58.74 126 LEU B C 1
ATOM 1889 O O . LEU B 1 126 ? 23.542 35.602 4.830 1.00 68.11 126 LEU B O 1
ATOM 1894 N N . PHE B 1 127 ? 24.035 37.058 6.475 1.00 53.39 127 PHE B N 1
ATOM 1895 C CA . PHE B 1 127 ? 22.898 37.944 6.248 1.00 53.90 127 PHE B CA 1
ATOM 1896 C C . PHE B 1 127 ? 23.328 39.199 5.497 1.00 60.27 127 PHE B C 1
ATOM 1897 O O . PHE B 1 127 ? 24.209 39.935 5.957 1.00 59.40 127 PHE B O 1
ATOM 1905 N N . ALA B 1 128 ? 22.623 39.481 4.407 1.00 59.03 128 ALA B N 1
ATOM 1906 C CA . ALA B 1 128 ? 22.863 40.693 3.660 1.00 62.10 128 ALA B CA 1
ATOM 1907 C C . ALA B 1 128 ? 21.613 41.470 3.861 1.00 67.05 128 ALA B C 1
ATOM 1908 O O . ALA B 1 128 ? 20.575 41.118 3.320 1.00 67.66 128 ALA B O 1
ATOM 1910 N N . GLN B 1 129 ? 21.690 42.534 4.635 1.00 69.68 129 GLN B N 1
ATOM 1911 C CA . GLN B 1 129 ? 20.496 43.286 4.965 1.00 75.65 129 GLN B CA 1
ATOM 1912 C C . GLN B 1 129 ? 20.024 44.182 3.845 1.00 73.83 129 GLN B C 1
ATOM 1913 O O . GLN B 1 129 ? 18.848 44.199 3.512 1.00 71.78 129 GLN B O 1
ATOM 1919 N N . GLN B 1 130 ? 20.938 44.940 3.272 1.00 72.40 130 GLN B N 1
ATOM 1920 C CA . GLN B 1 130 ? 20.557 45.853 2.221 1.00 73.86 130 GLN B CA 1
ATOM 1921 C C . GLN B 1 130 ? 20.843 45.264 0.875 1.00 73.28 130 GLN B C 1
ATOM 1922 O O . GLN B 1 130 ? 21.674 44.378 0.740 1.00 70.28 130 GLN B O 1
ATOM 1928 N N . ALA B 1 131 ? 20.153 45.759 -0.131 1.00 75.07 131 ALA B N 1
ATOM 1929 C CA . ALA B 1 131 ? 20.401 45.293 -1.473 1.00 76.69 131 ALA B CA 1
ATOM 1930 C C . ALA B 1 131 ? 21.780 45.700 -1.874 1.00 73.91 131 ALA B C 1
ATOM 1931 O O . ALA B 1 131 ? 22.392 45.057 -2.712 1.00 73.37 131 ALA B O 1
ATOM 1933 N N . THR B 1 132 ? 22.294 46.769 -1.289 1.00 69.83 132 THR B N 1
ATOM 1934 C CA . THR B 1 132 ? 23.672 47.088 -1.635 1.00 67.33 132 THR B CA 1
ATOM 1935 C C . THR B 1 132 ? 24.685 46.173 -0.959 1.00 66.93 132 THR B C 1
ATOM 1936 O O . THR B 1 132 ? 25.891 46.364 -1.152 1.00 64.73 132 THR B O 1
ATOM 1940 N N . ASP B 1 133 ? 24.230 45.204 -0.183 1.00 69.52 133 ASP B N 1
ATOM 1941 C CA . ASP B 1 133 ? 25.142 44.323 0.537 1.00 67.37 133 ASP B CA 1
ATOM 1942 C C . ASP B 1 133 ? 25.369 43.033 -0.218 1.00 63.39 133 ASP B C 1
ATOM 1943 O O . ASP B 1 133 ? 24.430 42.411 -0.637 1.00 56.59 133 ASP B O 1
ATOM 1948 N N . GLU B 1 134 ? 26.606 42.600 -0.344 1.00 61.95 134 GLU B N 1
ATOM 1949 C CA . GLU B 1 134 ? 26.962 41.429 -1.132 1.00 60.94 134 GLU B CA 1
ATOM 1950 C C . GLU B 1 134 ? 28.225 40.797 -0.569 1.00 64.52 134 GLU B C 1
ATOM 1951 O O . GLU B 1 134 ? 29.235 41.482 -0.382 1.00 60.24 134 GLU B O 1
ATOM 1957 N N . GLY B 1 135 ? 28.165 39.493 -0.308 1.00 60.81 135 GLY B N 1
ATOM 1958 C CA . GLY B 1 135 ? 29.331 38.779 0.176 1.00 58.78 135 GLY B CA 1
ATOM 1959 C C . GLY B 1 135 ? 29.245 37.300 -0.130 1.00 56.17 135 GLY B C 1
ATOM 1960 O O . GLY B 1 135 ? 28.237 36.797 -0.629 1.00 54.71 135 GLY B O 1
ATOM 1961 N N . PHE B 1 136 ? 30.335 36.605 0.188 1.00 53.49 136 PHE B N 1
ATOM 1962 C CA . PHE B 1 136 ? 30.438 35.168 -0.009 1.00 52.17 136 PHE B CA 1
ATOM 1963 C C . PHE B 1 136 ? 30.865 34.497 1.287 1.00 54.56 136 PHE B C 1
ATOM 1964 O O . PHE B 1 136 ? 31.515 35.108 2.140 1.00 49.14 136 PHE B O 1
ATOM 1972 N N . GLY B 1 137 ? 30.502 33.224 1.421 1.00 56.05 137 GLY B N 1
ATOM 1973 C CA . GLY B 1 137 ? 30.863 32.463 2.601 1.00 53.80 137 GLY B CA 1
ATOM 1974 C C . GLY B 1 137 ? 31.182 31.014 2.299 1.00 56.93 137 GLY B C 1
ATOM 1975 O O . GLY B 1 137 ? 30.476 30.361 1.525 1.00 54.42 137 GLY B O 1
ATOM 1976 N N . ASP B 1 138 ? 32.245 30.498 2.908 1.00 55.55 138 ASP B N 1
ATOM 1977 C CA . ASP B 1 138 ? 32.672 29.127 2.683 1.00 57.53 138 ASP B CA 1
ATOM 1978 C C . ASP B 1 138 ? 33.208 28.564 3.993 1.00 51.00 138 ASP B C 1
ATOM 1979 O O . ASP B 1 138 ? 33.597 29.309 4.896 1.00 56.88 138 ASP B O 1
ATOM 1984 N N . ASN B 1 139 ? 33.195 27.234 4.097 1.00 50.94 139 ASN B N 1
ATOM 1985 C CA . ASN B 1 139 ? 33.788 26.505 5.220 1.00 52.76 139 ASN B CA 1
ATOM 1986 C C . ASN B 1 139 ? 33.124 26.876 6.551 1.00 55.55 139 ASN B C 1
ATOM 1987 O O . ASN B 1 139 ? 33.778 27.300 7.506 1.00 55.89 139 ASN B O 1
ATOM 1992 N N . PHE B 1 140 ? 31.807 26.696 6.605 1.00 48.64 140 PHE B N 1
ATOM 1993 C CA . PHE B 1 140 ? 31.066 26.905 7.843 1.00 58.87 140 PHE B CA 1
ATOM 1994 C C . PHE B 1 140 ? 31.284 25.714 8.768 1.00 56.86 140 PHE B C 1
ATOM 1995 O O . PHE B 1 140 ? 31.025 24.569 8.382 1.00 60.91 140 PHE B O 1
ATOM 2003 N N . GLU B 1 141 ? 31.767 25.976 9.981 1.00 47.76 141 GLU B N 1
ATOM 2004 C CA . GLU B 1 141 ? 31.972 24.907 10.948 1.00 57.26 141 GLU B CA 1
ATOM 2005 C C . GLU B 1 141 ? 31.687 25.411 12.358 1.00 56.61 141 GLU B C 1
ATOM 2006 O O . GLU B 1 141 ? 31.841 26.598 12.661 1.00 55.78 141 GLU B O 1
ATOM 2012 N N . ILE B 1 142 ? 31.261 24.487 13.213 1.00 62.27 142 ILE B N 1
ATOM 2013 C CA . ILE B 1 142 ? 30.988 24.756 14.619 1.00 54.87 142 ILE B CA 1
ATOM 2014 C C . ILE B 1 142 ? 31.716 23.697 15.428 1.00 60.38 142 ILE B C 1
ATOM 2015 O O . ILE B 1 142 ? 31.513 22.497 15.206 1.00 61.25 142 ILE B O 1
ATOM 2020 N N . THR B 1 143 ? 32.570 24.132 16.353 1.00 51.60 143 THR B N 1
ATOM 2021 C CA . THR B 1 143 ? 33.391 23.220 17.132 1.00 56.58 143 THR B CA 1
ATOM 2022 C C . THR B 1 143 ? 33.183 23.466 18.621 1.00 64.52 143 THR B C 1
ATOM 2023 O O . THR B 1 143 ? 32.842 24.573 19.050 1.00 59.98 143 THR B O 1
ATOM 2027 N N . SER B 1 144 ? 33.386 22.415 19.407 1.00 64.14 144 SER B N 1
ATOM 2028 C CA . SER B 1 144 ? 33.092 22.435 20.832 1.00 68.14 144 SER B CA 1
ATOM 2029 C C . SER B 1 144 ? 34.389 22.526 21.624 1.00 70.36 144 SER B C 1
ATOM 2030 O O . SER B 1 144 ? 35.230 21.623 21.551 1.00 74.10 144 SER B O 1
ATOM 2033 N N A LEU B 1 145 ? 34.549 23.614 22.379 0.00 72.26 145 LEU B N 1
ATOM 2034 N N B LEU B 1 145 ? 34.557 23.626 22.361 1.00 72.21 145 LEU B N 1
ATOM 2035 C CA A LEU B 1 145 ? 35.690 23.728 23.278 0.00 75.17 145 LEU B CA 1
ATOM 2036 C CA B LEU B 1 145 ? 35.685 23.728 23.279 1.00 74.74 145 LEU B CA 1
ATOM 2037 C C A LEU B 1 145 ? 35.471 22.949 24.568 0.00 76.65 145 LEU B C 1
ATOM 2038 C C B LEU B 1 145 ? 35.458 22.863 24.512 1.00 77.02 145 LEU B C 1
ATOM 2039 O O A LEU B 1 145 ? 36.438 22.475 25.174 0.00 79.42 145 LEU B O 1
ATOM 2040 O O B LEU B 1 145 ? 36.394 22.234 25.018 1.00 80.77 145 LEU B O 1
ATOM 2045 N N . GLY B 1 146 ? 34.221 22.808 24.996 1.00 74.38 146 GLY B N 1
ATOM 2046 C CA . GLY B 1 146 ? 33.895 22.030 26.175 1.00 79.96 146 GLY B CA 1
ATOM 2047 C C . GLY B 1 146 ? 32.943 20.887 25.879 1.00 80.00 146 GLY B C 1
ATOM 2048 O O . GLY B 1 146 ? 33.005 19.834 26.514 1.00 91.67 146 GLY B O 1
#

B-factor: mean 59.89, std 9.94, range [30.0, 106.05]

Secondary structure (DSSP, 8-state):
--EEP-TTTT-TTSS-TT-EEEE-SEEEEESTT-SSTT-EEEEESSEEEEEEEE--SS-EEEEEEEEEEEES-EEEEEEESSSS--EEEEEEE--SS-EEEEEEEE--S--EEEEEEEE-STT-EEEEEEEEEEE--/--BPP-TTTT-TTSS-TT-EEEE-S-EEEESTT-SSTT-EEEE-SSEEEEEEEE--TT-EEEEEEEEEEEES-EEEEEEESSSS--EEEEEEE--SS-EEEEEEEE--S--EEEEEEEE-STT-EEEEEEEEEEE--

Organism: NCBI:txid1714860

Foldseek 3Di:
DQWDDQVCLQVQVQWQPQKDKDDAPDFTWDQVPHPDHRIWTKGAFFMKIKHKAFAAAFFKKKKKWKKAWCFDWKKWFKWAPDPVTGTFDIDIDDHHDIDMDIDIGTHHHRRIMMTMTGARGRRTIIIIGDIIMGTPD/DQWDDQVCLQVQVLFCPQKDKDDAPDFHWDQVPHPDHRIWTKGAAPMKIKHKDFADAFFKKKKKWWKAWCFDKKKWAKFFPDPVTHGWDIDIDDHHDTDMDIDITTHHRRRIMMIITDAYHNRTIMIIGDTIMGTPD

Radius of gyration: 21.43 Å; Cα contacts (8 Å, |Δi|>4): 850; chains: 2; bounding box: 46×55×55 Å